Protein AF-W2WSL0-F1 (afdb_monomer_lite)

Structure (mmCIF, N/CA/C/O backbone):
data_AF-W2WSL0-F1
#
_entry.id   AF-W2WSL0-F1
#
loop_
_atom_site.group_PDB
_atom_site.id
_atom_site.type_symbol
_atom_site.label_atom_id
_atom_site.label_alt_id
_atom_site.label_comp_id
_atom_site.label_asym_id
_atom_site.label_entity_id
_atom_site.label_seq_id
_atom_site.pdbx_PDB_ins_code
_atom_site.Cartn_x
_atom_site.Cartn_y
_atom_site.Cartn_z
_atom_site.occupancy
_atom_site.B_iso_or_equiv
_atom_site.auth_seq_id
_atom_site.auth_comp_id
_atom_site.auth_asym_id
_atom_site.auth_atom_id
_atom_site.pdbx_PDB_model_num
ATOM 1 N N . MET A 1 1 ? 5.501 -15.491 21.377 1.00 63.94 1 MET A N 1
ATOM 2 C CA . MET A 1 1 ? 5.331 -14.094 21.840 1.00 63.94 1 MET A CA 1
ATOM 3 C C . MET A 1 1 ? 4.175 -13.408 21.110 1.00 63.94 1 MET A C 1
ATOM 5 O O . MET A 1 1 ? 3.270 -12.943 21.783 1.00 63.94 1 MET A O 1
ATOM 9 N N . GLN A 1 2 ? 4.135 -13.452 19.772 1.00 76.12 2 GLN A N 1
ATOM 10 C CA . GLN A 1 2 ? 3.059 -12.898 18.929 1.00 76.12 2 GLN A CA 1
ATOM 11 C C . GLN A 1 2 ? 1.632 -13.339 19.315 1.00 76.12 2 GLN A C 1
ATOM 13 O O . GLN A 1 2 ? 0.790 -12.485 19.566 1.00 76.12 2 GLN A O 1
ATOM 18 N N . ALA A 1 3 ? 1.368 -14.647 19.434 1.00 82.62 3 ALA A N 1
ATOM 19 C CA . ALA A 1 3 ? 0.028 -15.158 19.759 1.00 82.62 3 ALA A CA 1
ATOM 20 C C . ALA A 1 3 ? -0.512 -14.629 21.101 1.00 82.62 3 ALA A C 1
ATOM 22 O O . ALA A 1 3 ? -1.676 -14.261 21.206 1.00 82.62 3 ALA A O 1
ATOM 23 N N . LYS A 1 4 ? 0.364 -14.509 22.106 1.00 88.38 4 LYS A N 1
ATOM 24 C CA . LYS A 1 4 ? 0.011 -13.971 23.425 1.00 88.38 4 LYS A CA 1
ATOM 25 C C . LYS A 1 4 ? -0.349 -12.484 23.358 1.00 88.38 4 LYS A C 1
ATOM 27 O O . LYS A 1 4 ? -1.261 -12.045 24.043 1.00 88.38 4 LYS A O 1
ATOM 32 N N . LEU A 1 5 ? 0.357 -11.711 22.531 1.00 87.94 5 LEU A N 1
ATOM 33 C CA . LEU A 1 5 ? 0.070 -10.288 22.352 1.00 87.94 5 LEU A CA 1
ATOM 34 C C . LEU A 1 5 ? -1.247 -10.074 21.592 1.00 87.94 5 LEU A C 1
ATOM 36 O O . LEU A 1 5 ? -2.046 -9.234 21.989 1.00 87.94 5 LEU A O 1
ATOM 40 N N . GLN A 1 6 ? -1.514 -10.879 20.560 1.00 87.81 6 GLN A N 1
ATOM 41 C CA . GLN A 1 6 ? -2.801 -10.865 19.857 1.00 87.81 6 GLN A CA 1
ATOM 42 C C . GLN A 1 6 ? -3.965 -11.237 20.784 1.00 87.81 6 GLN A C 1
ATOM 44 O O . GLN A 1 6 ? -4.995 -10.569 20.765 1.00 87.81 6 GLN A O 1
ATOM 49 N N . GLU A 1 7 ? -3.795 -12.260 21.625 1.00 91.25 7 GLU A N 1
ATOM 50 C CA . GLU A 1 7 ? -4.791 -12.661 22.623 1.00 91.25 7 GLU A CA 1
ATOM 51 C C . GLU A 1 7 ? -5.059 -11.549 23.647 1.00 91.25 7 GLU A C 1
ATOM 53 O O . GLU A 1 7 ? -6.216 -11.269 23.973 1.00 91.25 7 GLU A O 1
ATOM 58 N N . MET A 1 8 ? -4.006 -10.876 24.124 1.00 92.19 8 MET A N 1
ATOM 59 C CA . MET A 1 8 ? -4.143 -9.730 25.023 1.00 92.19 8 MET A CA 1
ATOM 60 C C . MET A 1 8 ? -4.915 -8.588 24.363 1.00 92.19 8 MET A C 1
ATOM 62 O O . MET A 1 8 ? -5.873 -8.102 24.954 1.00 92.19 8 MET A O 1
ATOM 66 N N . LEU A 1 9 ? -4.555 -8.209 23.133 1.00 93.06 9 LEU A N 1
ATOM 67 C CA . LEU A 1 9 ? -5.254 -7.159 22.387 1.00 93.06 9 LEU A CA 1
ATOM 68 C C . LEU A 1 9 ? -6.729 -7.514 22.171 1.00 93.06 9 LEU A C 1
ATOM 70 O O . LEU A 1 9 ? -7.599 -6.686 22.412 1.00 93.06 9 LEU A O 1
ATOM 74 N N . GLU A 1 10 ? -7.039 -8.756 21.802 1.00 92.06 10 GLU A N 1
ATOM 75 C CA . GLU A 1 10 ? -8.424 -9.195 21.613 1.00 92.06 10 GLU A CA 1
ATOM 76 C C . GLU A 1 10 ? -9.221 -9.190 22.927 1.00 92.06 10 GLU A C 1
ATOM 78 O O . GLU A 1 10 ? -10.391 -8.811 22.964 1.00 92.06 10 GLU A O 1
ATOM 83 N N . THR A 1 11 ? -8.582 -9.568 24.033 1.00 92.62 11 THR A N 1
ATOM 84 C CA . THR A 1 11 ? -9.200 -9.514 25.363 1.00 92.62 11 THR A CA 1
ATOM 85 C C . THR A 1 11 ? -9.479 -8.072 25.777 1.00 92.62 11 THR A C 1
ATOM 87 O O . THR A 1 11 ? -10.577 -7.772 26.241 1.00 92.62 11 THR A O 1
ATOM 90 N N . THR A 1 12 ? -8.529 -7.160 25.557 1.00 91.88 12 THR A N 1
ATOM 91 C CA . THR A 1 12 ? -8.706 -5.728 25.822 1.00 91.88 12 THR A CA 1
ATOM 92 C C . THR A 1 12 ? -9.800 -5.130 24.940 1.00 91.88 12 THR A C 1
ATOM 94 O O . THR A 1 12 ? -10.638 -4.383 25.439 1.00 91.88 12 THR A O 1
ATOM 97 N N . ARG A 1 13 ? -9.865 -5.512 23.659 1.00 91.75 13 ARG A N 1
ATOM 98 C CA . ARG A 1 13 ? -10.916 -5.077 22.731 1.00 91.75 13 ARG A CA 1
ATOM 99 C C . ARG A 1 13 ? -12.312 -5.392 23.270 1.00 91.75 13 ARG A C 1
ATOM 101 O O . ARG A 1 13 ? -13.179 -4.523 23.290 1.00 91.75 13 ARG A O 1
ATOM 108 N N . LYS A 1 14 ? -12.514 -6.615 23.770 1.00 91.38 14 LYS A N 1
ATOM 109 C CA . LYS A 1 14 ? -13.802 -7.065 24.323 1.00 91.38 14 LYS A CA 1
ATOM 110 C C . LYS A 1 14 ? -14.275 -6.231 25.512 1.00 91.38 14 LYS A C 1
ATOM 112 O O . LYS A 1 14 ? -15.480 -6.115 25.707 1.00 91.38 14 LYS A O 1
ATOM 117 N N . LEU A 1 15 ? -13.363 -5.636 26.286 1.00 90.12 15 LEU A N 1
ATOM 118 C CA . LEU A 1 15 ? -13.730 -4.756 27.401 1.00 90.12 15 LEU A CA 1
ATOM 119 C C . LEU A 1 15 ? -14.414 -3.475 26.911 1.00 90.12 15 LEU A C 1
ATOM 121 O O . LEU A 1 15 ? -15.384 -3.032 27.521 1.00 90.12 15 LEU A O 1
ATOM 125 N N . PHE A 1 16 ? -13.955 -2.915 25.791 1.00 88.56 16 PHE A N 1
ATOM 126 C CA . PHE A 1 16 ? -14.552 -1.717 25.195 1.00 88.56 16 PHE A CA 1
ATOM 127 C C . PHE A 1 16 ? -15.898 -1.988 24.515 1.00 88.56 16 PHE A C 1
ATOM 129 O O . PHE A 1 16 ? -16.726 -1.086 24.411 1.00 88.56 16 PHE A O 1
ATOM 136 N N . GLN A 1 17 ? -16.151 -3.240 24.132 1.00 85.50 17 GLN A N 1
ATOM 137 C CA . GLN A 1 17 ? -17.402 -3.684 23.514 1.00 85.50 17 GLN A CA 1
ATOM 138 C C . GLN A 1 17 ? -18.493 -4.067 24.527 1.00 85.50 17 GLN A C 1
ATOM 140 O O . GLN A 1 17 ? -19.613 -4.397 24.127 1.00 85.50 17 GLN A O 1
ATOM 145 N N . LEU A 1 18 ? -18.202 -4.044 25.834 1.00 85.81 18 LEU A N 1
ATOM 146 C CA . LEU A 1 18 ? -19.204 -4.349 26.855 1.00 85.81 18 LEU A CA 1
ATOM 147 C C . LEU A 1 18 ? -20.379 -3.356 26.767 1.00 85.81 18 LEU A C 1
ATOM 149 O O . LEU A 1 18 ? -20.137 -2.157 26.620 1.00 85.81 18 LEU A O 1
ATOM 153 N N . PRO A 1 19 ? -21.645 -3.804 26.903 1.00 76.81 19 PRO A N 1
ATOM 154 C CA . PRO A 1 19 ? -22.827 -2.951 26.718 1.00 76.81 19 PRO A CA 1
ATOM 155 C C . PRO A 1 19 ? -22.845 -1.677 27.574 1.00 76.81 19 PRO A C 1
ATOM 157 O O . PRO A 1 19 ? -23.380 -0.653 27.143 1.00 76.81 19 PRO A O 1
ATOM 160 N N . ASP A 1 20 ? -22.248 -1.746 28.764 1.00 69.06 20 ASP A N 1
ATOM 161 C CA . ASP A 1 20 ? -22.166 -0.639 29.721 1.00 69.06 20 ASP A CA 1
ATOM 162 C C . ASP A 1 20 ? -21.058 0.373 29.370 1.00 69.06 20 ASP A C 1
ATOM 164 O O . ASP A 1 20 ? -21.085 1.511 29.832 1.00 69.06 20 ASP A O 1
ATOM 168 N N . VAL A 1 21 ? -20.098 -0.025 28.529 1.00 67.12 21 VAL A N 1
ATOM 169 C CA . VAL A 1 21 ? -18.895 0.738 28.160 1.00 67.12 21 VAL A CA 1
ATOM 170 C C . VAL A 1 21 ? -19.036 1.316 26.745 1.00 67.12 21 VAL A C 1
ATOM 172 O O . VAL A 1 21 ? -18.836 2.516 26.543 1.00 67.12 21 VAL A O 1
ATOM 175 N N . ALA A 1 22 ? -19.508 0.502 25.793 1.00 68.50 22 ALA A N 1
ATOM 176 C CA . ALA A 1 22 ? -19.602 0.780 24.354 1.00 68.50 22 ALA A CA 1
ATOM 177 C C . ALA A 1 22 ? -20.517 1.956 23.957 1.00 68.50 22 ALA A C 1
ATOM 179 O O . ALA A 1 22 ? -20.583 2.332 22.790 1.00 68.50 22 ALA A O 1
ATOM 180 N N . ARG A 1 23 ? -21.245 2.549 24.911 1.00 70.06 23 ARG A N 1
ATOM 181 C CA . ARG A 1 23 ? -22.118 3.712 24.672 1.00 70.06 23 ARG A CA 1
ATOM 182 C C . ARG A 1 23 ? -21.387 5.051 24.729 1.00 70.06 23 ARG A C 1
ATOM 184 O O . ARG A 1 23 ? -21.994 6.075 24.431 1.00 70.06 23 ARG A O 1
ATOM 191 N N . SER A 1 24 ? -20.123 5.061 25.147 1.00 85.62 24 SER A N 1
ATOM 192 C CA . SER A 1 24 ? -19.335 6.286 25.274 1.00 85.62 24 SER A CA 1
ATOM 193 C C . SER A 1 24 ? -18.344 6.450 24.124 1.00 85.62 24 SER A C 1
ATOM 195 O O . SER A 1 24 ? -17.710 5.487 23.696 1.00 85.62 24 SER A O 1
ATOM 197 N N . THR A 1 25 ? -18.145 7.693 23.683 1.00 87.31 25 THR A N 1
ATOM 198 C CA . THR A 1 25 ? -17.078 8.069 22.741 1.00 87.31 25 THR A CA 1
ATOM 199 C C . THR A 1 25 ? -15.713 7.559 23.206 1.00 87.31 25 THR A C 1
ATOM 201 O O . THR A 1 25 ? -14.962 7.003 22.414 1.00 87.31 25 THR A O 1
ATOM 204 N N . LEU A 1 26 ? -15.427 7.658 24.510 1.00 87.62 26 LEU A N 1
ATOM 205 C CA . LEU A 1 26 ? -14.175 7.190 25.114 1.00 87.62 26 LEU A CA 1
ATOM 206 C C . LEU A 1 26 ? -13.959 5.681 24.956 1.00 87.62 26 LEU A C 1
ATOM 208 O O . LEU A 1 26 ? -12.835 5.241 24.728 1.00 87.62 26 LEU A O 1
ATOM 212 N N . ALA A 1 27 ? -15.017 4.877 25.062 1.00 88.88 27 ALA A N 1
ATOM 213 C CA . ALA A 1 27 ? -14.911 3.441 24.841 1.00 88.88 27 ALA A CA 1
ATOM 214 C C . ALA A 1 27 ? -14.595 3.108 23.386 1.00 88.88 27 ALA A C 1
ATOM 216 O O . ALA A 1 27 ? -13.740 2.265 23.130 1.00 88.88 27 ALA A O 1
ATOM 217 N N . VAL A 1 28 ? -15.238 3.800 22.442 1.00 89.81 28 VAL A N 1
ATOM 218 C CA . VAL A 1 28 ? -14.949 3.626 21.015 1.00 89.81 28 VAL A CA 1
ATOM 219 C C . VAL A 1 28 ? -13.518 4.064 20.697 1.00 89.81 28 VAL A C 1
ATOM 221 O O . VAL A 1 28 ? -12.824 3.353 19.980 1.00 89.81 28 VAL A O 1
ATOM 224 N N . GLN A 1 29 ? -13.026 5.160 21.285 1.00 91.69 29 GLN A N 1
ATOM 225 C CA . GLN A 1 29 ? -11.618 5.569 21.162 1.00 91.69 29 GLN A CA 1
ATOM 226 C C . GLN A 1 29 ? -10.659 4.511 21.724 1.00 91.69 29 GLN A C 1
ATOM 228 O O . GLN A 1 29 ? -9.638 4.207 21.109 1.00 91.69 29 GLN A O 1
ATOM 233 N N . GLY A 1 30 ? -11.003 3.898 22.859 1.00 92.19 30 GLY A N 1
ATOM 234 C CA . GLY A 1 30 ? -10.251 2.775 23.416 1.00 92.19 30 GLY A CA 1
ATOM 235 C C . GLY A 1 30 ? -10.221 1.561 22.483 1.00 92.19 30 GLY A C 1
ATOM 236 O O . GLY A 1 30 ? -9.158 0.982 22.261 1.00 92.19 30 GLY A O 1
ATOM 237 N N . GLU A 1 31 ? -11.359 1.205 21.880 1.00 94.44 31 GLU A N 1
ATOM 238 C CA . GLU A 1 31 ? -11.432 0.134 20.881 1.00 94.44 31 GLU A CA 1
ATOM 239 C C . GLU A 1 31 ? -10.578 0.450 19.644 1.00 94.44 31 GLU A C 1
ATOM 241 O O . GLU A 1 31 ? -9.814 -0.405 19.192 1.00 94.44 31 GLU A O 1
ATOM 246 N N . VAL A 1 32 ? -10.656 1.681 19.133 1.00 95.44 32 VAL A N 1
ATOM 247 C CA . VAL A 1 32 ? -9.845 2.161 18.006 1.00 95.44 32 VAL A CA 1
ATOM 248 C C . VAL A 1 32 ? -8.354 2.042 18.313 1.00 95.44 32 VAL A C 1
ATOM 250 O O . VAL A 1 32 ? -7.611 1.538 17.472 1.00 95.44 32 VAL A O 1
ATOM 253 N N . GLN A 1 33 ? -7.908 2.426 19.514 1.00 95.19 33 GLN A N 1
ATOM 254 C CA . GLN A 1 33 ? -6.498 2.301 19.889 1.00 95.19 33 GLN A CA 1
ATOM 255 C C . GLN A 1 33 ? -6.046 0.837 19.898 1.00 95.19 33 GLN A C 1
ATOM 257 O O . GLN A 1 33 ? -4.972 0.517 19.395 1.00 95.19 33 GLN A O 1
ATOM 262 N N . VAL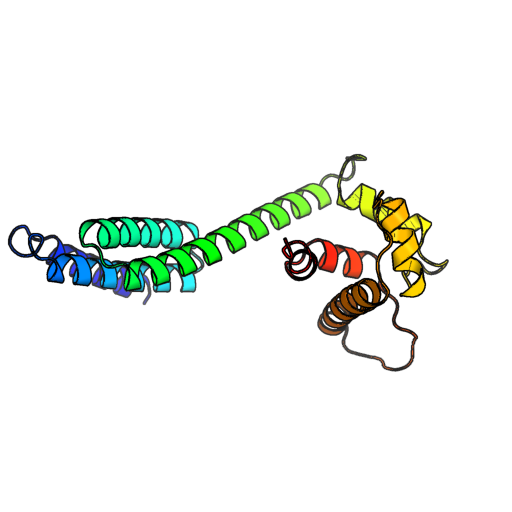 A 1 34 ? -6.871 -0.076 20.418 1.00 96.06 34 VAL A N 1
ATOM 263 C CA . VAL A 1 34 ? -6.557 -1.514 20.403 1.00 96.06 34 VAL A CA 1
ATOM 264 C C . VAL A 1 34 ? -6.452 -2.045 18.972 1.00 96.06 34 VAL A C 1
ATOM 266 O O . VAL A 1 34 ? -5.564 -2.847 18.677 1.00 96.06 34 VAL A O 1
ATOM 269 N N . LEU A 1 35 ? -7.333 -1.599 18.073 1.00 96.50 35 LE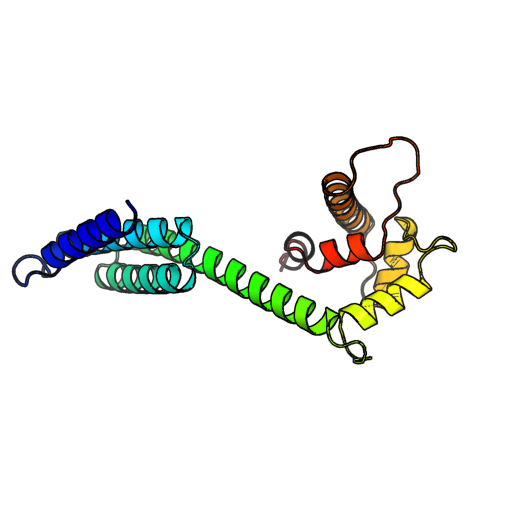U A N 1
ATOM 270 C CA . LEU A 1 35 ? -7.265 -1.958 16.658 1.00 96.50 35 LEU A CA 1
ATOM 271 C C . LEU A 1 35 ? -6.017 -1.388 15.982 1.00 96.50 35 LEU A C 1
ATOM 273 O O . LEU A 1 35 ? -5.377 -2.107 15.221 1.00 96.50 35 LEU A O 1
ATOM 277 N N . LEU A 1 36 ? -5.626 -0.153 16.293 1.00 95.56 36 LEU A N 1
ATOM 278 C CA . LEU A 1 36 ? -4.391 0.440 15.784 1.00 95.56 36 LEU A CA 1
ATOM 279 C C . LEU A 1 36 ? -3.178 -0.419 16.168 1.00 95.56 36 LEU A C 1
ATOM 281 O O . LEU A 1 36 ? -2.447 -0.858 15.285 1.00 95.56 36 LEU A O 1
ATOM 285 N N . GLU A 1 37 ? -3.023 -0.758 17.449 1.00 95.50 37 GLU A N 1
ATOM 286 C CA . GLU A 1 37 ? -1.924 -1.615 17.930 1.00 95.50 37 GLU A CA 1
ATOM 287 C C . GLU A 1 37 ? -1.952 -3.016 17.296 1.00 95.50 37 GLU A C 1
ATOM 289 O O . GLU A 1 37 ? -0.917 -3.593 16.950 1.00 95.50 37 GLU A O 1
ATOM 294 N N . LYS A 1 38 ? -3.151 -3.578 17.097 1.00 95.81 38 LYS A N 1
ATOM 295 C CA . LYS A 1 38 ? -3.322 -4.865 16.414 1.00 95.81 38 LYS A CA 1
ATOM 296 C C . LYS A 1 38 ? -2.895 -4.781 14.947 1.00 95.81 38 LYS A C 1
ATOM 298 O O . LYS A 1 38 ? -2.233 -5.700 14.465 1.00 95.81 38 LYS A O 1
ATOM 303 N N . GLY A 1 39 ? -3.238 -3.699 14.252 1.00 94.56 39 GLY A N 1
ATOM 304 C CA . GLY A 1 39 ? -2.821 -3.440 12.875 1.00 94.56 39 GLY A CA 1
ATOM 305 C C . GLY A 1 39 ? -1.305 -3.264 12.745 1.00 94.56 39 GLY A C 1
ATOM 306 O O . GLY A 1 39 ? -0.705 -3.835 11.832 1.00 94.56 39 GLY A O 1
ATOM 307 N N . GLU A 1 40 ? -0.667 -2.565 13.689 1.00 94.19 40 GLU A N 1
ATOM 308 C CA . GLU A 1 40 ? 0.794 -2.400 13.736 1.00 94.19 40 GLU A CA 1
ATOM 309 C C . GLU A 1 40 ? 1.498 -3.743 13.932 1.00 94.19 40 GLU A C 1
ATOM 311 O O . GLU A 1 40 ? 2.428 -4.083 13.199 1.00 94.19 40 GLU A O 1
ATOM 316 N N . LEU A 1 41 ? 1.003 -4.563 14.864 1.00 93.19 41 LEU A N 1
ATOM 317 C CA . LEU A 1 41 ? 1.537 -5.901 15.095 1.00 93.19 41 LEU A CA 1
ATOM 318 C C . LEU A 1 41 ? 1.412 -6.789 13.851 1.00 93.19 41 LEU A C 1
ATOM 320 O O . LEU A 1 41 ? 2.361 -7.483 13.493 1.00 93.19 41 LEU A O 1
ATOM 324 N N . LEU A 1 42 ? 0.256 -6.776 13.183 1.00 93.12 42 LEU A N 1
ATOM 325 C CA . LEU A 1 42 ? 0.039 -7.544 11.954 1.00 93.12 42 LEU A CA 1
ATOM 326 C C . LEU A 1 42 ? 0.956 -7.061 10.824 1.00 93.12 42 LEU A C 1
ATOM 328 O O . LEU A 1 42 ? 1.557 -7.881 10.131 1.00 93.12 42 LEU A O 1
ATOM 332 N N . THR A 1 43 ? 1.143 -5.745 10.703 1.00 90.31 43 THR A N 1
ATOM 333 C CA . THR A 1 43 ? 2.076 -5.137 9.746 1.00 90.31 43 THR A CA 1
ATOM 334 C C . THR A 1 43 ? 3.512 -5.586 10.013 1.00 90.31 43 THR A C 1
ATOM 336 O O . THR A 1 43 ? 4.194 -6.037 9.093 1.00 90.31 43 THR A O 1
ATOM 339 N N . PHE A 1 44 ? 3.955 -5.551 11.273 1.00 89.56 44 PHE A N 1
ATOM 340 C CA . PHE A 1 44 ? 5.271 -6.040 11.690 1.00 89.56 44 PHE A CA 1
ATOM 341 C C . PHE A 1 44 ? 5.460 -7.533 11.380 1.00 89.56 44 PHE A C 1
ATOM 343 O O . PHE A 1 44 ? 6.522 -7.958 10.927 1.00 89.56 44 PHE A O 1
ATOM 350 N N . CYS A 1 45 ? 4.410 -8.334 11.566 1.00 88.31 45 CYS A N 1
ATOM 351 C CA . CYS A 1 45 ? 4.396 -9.758 11.238 1.00 88.31 45 CYS A CA 1
ATOM 352 C C . CYS A 1 45 ? 4.243 -10.056 9.736 1.00 88.31 45 CYS A C 1
ATOM 354 O O . CYS A 1 45 ? 4.160 -11.229 9.374 1.00 88.31 45 CYS A O 1
ATOM 356 N N . LYS A 1 46 ? 4.232 -9.030 8.870 1.00 87.69 46 LYS A N 1
ATOM 357 C CA . LYS A 1 46 ? 4.032 -9.126 7.412 1.00 87.69 46 LYS A CA 1
ATOM 358 C C . LYS A 1 46 ? 2.679 -9.711 6.995 1.00 87.69 46 LYS A C 1
ATOM 360 O O . LYS A 1 46 ? 2.499 -10.124 5.853 1.00 87.69 46 LYS A O 1
ATOM 365 N N . ASP A 1 47 ? 1.707 -9.710 7.899 1.00 89.50 47 ASP A N 1
ATOM 366 C CA . ASP A 1 47 ? 0.331 -10.106 7.621 1.00 89.50 47 ASP A CA 1
ATOM 367 C C . ASP A 1 47 ? -0.474 -8.882 7.161 1.00 89.50 47 ASP A C 1
ATOM 369 O O . ASP A 1 47 ? -1.340 -8.348 7.862 1.00 89.50 47 ASP A O 1
ATOM 373 N N . HIS A 1 48 ? -0.113 -8.374 5.980 1.00 90.44 48 HIS A N 1
ATOM 374 C CA . HIS A 1 48 ? -0.650 -7.120 5.454 1.00 90.44 48 HIS A CA 1
ATOM 375 C C . HIS A 1 48 ? -2.158 -7.194 5.196 1.00 90.44 48 HIS A C 1
ATOM 377 O O . HIS A 1 48 ? -2.859 -6.222 5.458 1.00 90.44 48 HIS A O 1
ATOM 383 N N . ALA A 1 49 ? -2.676 -8.346 4.760 1.00 90.38 49 ALA A N 1
ATOM 384 C CA . ALA A 1 49 ? -4.103 -8.520 4.495 1.00 90.38 49 ALA A CA 1
ATOM 385 C C . ALA A 1 49 ? -4.946 -8.324 5.766 1.00 90.38 49 ALA A C 1
ATOM 387 O O . ALA A 1 49 ? -5.912 -7.556 5.762 1.00 90.38 49 ALA A O 1
ATOM 388 N N . ASN A 1 50 ? -4.550 -8.957 6.875 1.00 93.19 50 ASN A N 1
ATOM 389 C CA . ASN A 1 50 ? -5.255 -8.785 8.142 1.00 93.19 50 ASN A CA 1
ATOM 390 C C . ASN A 1 50 ? -5.019 -7.392 8.743 1.00 93.19 50 ASN A C 1
ATOM 392 O O . ASN A 1 50 ? -5.942 -6.827 9.329 1.00 93.19 50 ASN A O 1
ATOM 396 N N . ALA A 1 51 ? -3.831 -6.799 8.570 1.00 93.81 51 ALA A N 1
ATOM 397 C CA . ALA A 1 51 ? -3.569 -5.423 9.001 1.00 93.81 51 ALA A CA 1
ATOM 398 C C . ALA A 1 51 ? -4.502 -4.415 8.305 1.00 93.81 51 ALA A C 1
ATOM 400 O O . ALA A 1 51 ? -5.100 -3.566 8.963 1.00 93.81 51 ALA A O 1
ATOM 401 N N . MET A 1 52 ? -4.689 -4.549 6.987 1.00 94.88 52 MET A N 1
ATOM 402 C CA . MET A 1 52 ? -5.598 -3.702 6.206 1.00 94.88 52 MET A CA 1
ATOM 403 C C . MET A 1 52 ? -7.045 -3.822 6.691 1.00 94.88 52 MET A C 1
ATOM 405 O O . MET A 1 52 ? -7.719 -2.807 6.857 1.00 94.88 52 MET A O 1
ATOM 409 N N . ALA A 1 53 ? -7.512 -5.045 6.961 1.00 96.56 53 ALA A N 1
ATOM 410 C CA . ALA A 1 53 ? -8.857 -5.276 7.485 1.00 96.56 53 ALA A CA 1
ATOM 411 C C . ALA A 1 53 ? -9.063 -4.607 8.857 1.00 96.56 53 ALA A C 1
ATOM 413 O O . ALA A 1 53 ? -10.088 -3.967 9.089 1.00 96.56 53 ALA A O 1
ATOM 414 N N . VAL A 1 54 ? -8.066 -4.705 9.742 1.00 96.44 54 VAL A N 1
ATOM 415 C CA . VAL A 1 54 ? -8.101 -4.095 11.078 1.00 96.44 54 VAL A CA 1
ATOM 416 C C . VAL A 1 54 ? -8.106 -2.564 11.008 1.00 96.44 54 VAL A C 1
ATOM 418 O O . VAL A 1 54 ? -8.900 -1.930 11.702 1.00 96.44 54 VAL A O 1
ATOM 421 N N . TYR A 1 55 ? -7.287 -1.952 10.147 1.00 97.19 55 TYR A N 1
ATOM 422 C CA . TYR A 1 55 ? -7.307 -0.496 9.967 1.00 97.19 55 TYR A CA 1
ATOM 423 C C . TYR A 1 55 ? -8.617 0.000 9.349 1.00 97.19 55 TYR A C 1
ATOM 425 O O . TYR A 1 55 ? -9.149 1.010 9.803 1.00 97.19 55 TYR A O 1
ATOM 433 N N . ALA A 1 56 ? -9.181 -0.716 8.372 1.00 96.38 56 ALA A N 1
ATOM 434 C CA . ALA A 1 56 ? -10.484 -0.374 7.800 1.00 96.38 56 ALA A CA 1
ATOM 435 C C . ALA A 1 56 ? -11.606 -0.417 8.854 1.00 96.38 56 ALA A C 1
ATOM 437 O O . ALA A 1 56 ? -12.483 0.448 8.877 1.00 96.38 56 ALA A O 1
ATOM 438 N N . GLU A 1 57 ? -11.560 -1.394 9.764 1.00 96.62 57 GLU A N 1
ATOM 439 C CA . GLU A 1 57 ? -12.490 -1.465 10.888 1.00 96.62 57 GLU A CA 1
ATOM 440 C C . GLU A 1 57 ? -12.322 -0.280 11.853 1.00 96.62 57 GLU A C 1
ATOM 442 O O . GLU A 1 57 ? -13.317 0.339 12.236 1.00 96.62 57 GLU A O 1
ATOM 447 N N . ALA A 1 58 ? -11.081 0.074 12.199 1.00 96.19 58 ALA A N 1
ATOM 448 C CA . ALA A 1 58 ? -10.782 1.207 13.072 1.00 96.19 58 ALA A CA 1
ATOM 449 C C . ALA A 1 58 ? -11.254 2.544 12.473 1.00 96.19 58 ALA A C 1
ATOM 451 O O . ALA A 1 58 ? -11.885 3.335 13.170 1.00 96.19 58 ALA A O 1
ATOM 452 N N . ILE A 1 59 ? -11.049 2.758 11.169 1.00 96.19 59 ILE A N 1
ATOM 453 C CA . ILE A 1 59 ? -11.532 3.942 10.434 1.00 96.19 59 ILE A CA 1
ATOM 454 C C . ILE A 1 59 ? -13.053 4.069 10.545 1.00 96.19 59 ILE A C 1
ATOM 456 O O . ILE A 1 59 ? -13.570 5.139 10.865 1.00 96.19 59 ILE A O 1
ATOM 460 N N . ARG A 1 60 ? -13.790 2.966 10.353 1.00 95.94 60 ARG A N 1
ATOM 461 C CA . ARG A 1 60 ? -15.255 2.964 10.491 1.00 95.94 60 ARG A CA 1
ATOM 462 C C . ARG A 1 60 ? -15.693 3.374 11.899 1.00 95.94 60 ARG A C 1
ATOM 464 O O . ARG A 1 60 ? -16.725 4.025 12.053 1.00 95.94 60 ARG A O 1
ATOM 471 N N . LEU A 1 61 ? -14.944 2.977 12.928 1.00 93.50 61 LEU A N 1
ATOM 472 C CA . LEU A 1 61 ? -15.219 3.384 14.305 1.00 93.50 61 LEU A CA 1
ATOM 473 C C . LEU A 1 61 ? -14.911 4.868 14.531 1.00 93.50 61 LEU A C 1
ATOM 475 O O . LEU A 1 61 ? -15.764 5.541 15.102 1.00 93.50 61 LEU A O 1
ATOM 479 N N . CYS A 1 62 ? -13.783 5.388 14.030 1.00 94.06 62 CYS A N 1
ATOM 480 C CA . CYS A 1 62 ? -13.457 6.821 14.072 1.00 94.06 62 CYS A CA 1
ATOM 481 C C . CYS A 1 62 ? -14.558 7.676 13.438 1.00 94.06 62 CYS A C 1
ATOM 483 O O . CYS A 1 62 ? -14.996 8.652 14.046 1.00 94.06 62 CYS A O 1
ATOM 485 N N . TYR A 1 63 ? -15.075 7.257 12.280 1.00 91.75 63 TYR A N 1
ATOM 486 C CA . TYR A 1 63 ? -16.157 7.958 11.591 1.00 91.75 63 TYR A CA 1
ATOM 487 C C . TYR A 1 63 ? -17.428 8.055 12.451 1.00 91.75 63 TYR A C 1
ATOM 489 O O . TYR A 1 63 ? -18.066 9.104 12.522 1.00 91.75 63 TYR A O 1
ATOM 497 N N . ASN A 1 64 ? -17.777 6.983 13.178 1.00 90.12 64 ASN A N 1
ATOM 498 C CA . ASN A 1 64 ? -18.956 6.970 14.055 1.00 90.12 64 ASN A CA 1
ATOM 499 C C . ASN A 1 64 ? -18.851 7.960 15.225 1.00 90.12 64 ASN A C 1
ATOM 501 O O . ASN A 1 64 ? -19.879 8.376 15.756 1.00 90.12 64 ASN A O 1
ATOM 505 N N . ILE A 1 65 ? -17.631 8.308 15.641 1.00 92.12 65 ILE A N 1
ATOM 506 C CA . ILE A 1 65 ? -17.376 9.232 16.753 1.00 92.12 65 ILE A CA 1
ATOM 507 C C . ILE A 1 65 ? -16.808 10.584 16.322 1.00 92.12 65 ILE A C 1
ATOM 509 O O . ILE A 1 65 ? -16.503 11.398 17.191 1.00 92.12 65 ILE A O 1
ATOM 513 N N . GLN A 1 66 ? -16.695 10.832 15.014 1.00 92.38 66 GLN A N 1
ATOM 514 C CA . GLN A 1 66 ? -16.142 12.067 14.447 1.00 92.38 66 GLN A CA 1
ATOM 515 C C . GLN A 1 66 ? -14.699 12.350 14.918 1.00 92.38 66 GLN A C 1
ATOM 517 O O . GLN A 1 66 ? -14.317 13.495 15.146 1.00 92.38 66 GLN A O 1
ATOM 522 N N . ASP A 1 67 ? -13.887 11.299 15.077 1.00 92.88 67 ASP A N 1
ATOM 523 C CA . ASP A 1 67 ? -12.463 11.414 15.426 1.00 92.88 67 ASP A CA 1
ATOM 524 C C . ASP A 1 67 ? -11.603 11.529 14.156 1.00 92.88 67 ASP A C 1
ATOM 526 O O . ASP A 1 67 ? -10.936 10.582 13.730 1.00 92.88 67 ASP A O 1
ATOM 530 N N . GLU A 1 68 ? -11.657 12.706 13.530 1.00 93.62 68 GLU A N 1
ATOM 531 C CA . GLU A 1 68 ? -11.007 12.988 12.241 1.00 93.62 68 GLU A CA 1
ATOM 532 C C . GLU A 1 68 ? -9.476 12.850 12.300 1.00 93.62 68 GLU A C 1
ATOM 534 O O . GLU A 1 68 ? -8.834 12.427 11.336 1.00 93.62 68 GLU A O 1
ATOM 539 N N . ALA A 1 69 ? -8.870 13.186 13.444 1.00 94.12 69 ALA A N 1
ATOM 540 C CA . ALA A 1 69 ? -7.422 13.115 13.619 1.00 94.12 69 ALA A CA 1
ATOM 541 C C . ALA A 1 69 ? -6.928 11.664 13.571 1.00 94.12 69 ALA A C 1
ATOM 543 O O . ALA A 1 69 ? -5.962 11.351 12.869 1.00 94.12 69 ALA A O 1
ATOM 544 N N . THR A 1 70 ? -7.610 10.765 14.285 1.00 92.25 70 THR A N 1
ATOM 545 C CA . THR A 1 70 ? -7.256 9.342 14.298 1.00 92.25 70 THR A CA 1
ATOM 546 C C . THR A 1 70 ? -7.618 8.675 12.970 1.00 92.25 70 THR A C 1
ATOM 548 O O . THR A 1 70 ? -6.842 7.867 12.452 1.00 92.25 70 THR A O 1
ATOM 551 N N . GLU A 1 71 ? -8.743 9.069 12.362 1.00 93.62 71 GLU A N 1
ATOM 552 C CA . GLU A 1 71 ? -9.151 8.624 11.026 1.00 93.62 71 GLU A CA 1
ATOM 553 C C . GLU A 1 71 ? -8.074 8.909 9.969 1.00 93.62 71 GLU A C 1
ATOM 555 O O . GLU A 1 71 ? -7.704 8.013 9.203 1.00 93.62 71 GLU A O 1
ATOM 560 N N . ALA A 1 72 ? -7.525 10.127 9.948 1.00 91.44 72 ALA A N 1
ATOM 561 C CA . ALA A 1 72 ? -6.494 10.518 8.990 1.00 91.44 72 ALA A CA 1
ATOM 562 C C . ALA A 1 72 ? -5.215 9.672 9.135 1.00 91.44 72 ALA A C 1
ATOM 564 O O . ALA A 1 72 ? -4.631 9.236 8.136 1.00 91.44 72 ALA A O 1
ATOM 565 N N . ILE A 1 73 ? -4.800 9.384 10.375 1.00 91.69 73 ILE A N 1
ATOM 566 C CA . ILE A 1 73 ? -3.629 8.540 10.662 1.00 91.69 73 ILE A CA 1
ATOM 567 C C . ILE A 1 73 ? -3.846 7.118 10.133 1.00 91.69 73 ILE A C 1
ATOM 569 O O . ILE A 1 73 ? -2.986 6.576 9.433 1.00 91.69 73 ILE A O 1
ATOM 573 N N . LEU A 1 74 ? -4.994 6.514 10.442 1.00 92.69 74 LEU A N 1
ATOM 574 C CA . LEU A 1 74 ? -5.321 5.152 10.017 1.00 92.69 74 LEU A CA 1
ATOM 575 C C . LEU A 1 74 ? -5.475 5.046 8.496 1.00 92.69 74 LEU A C 1
ATOM 577 O O . LEU A 1 74 ? -4.995 4.086 7.894 1.00 92.69 74 LEU A O 1
ATOM 581 N N . THR A 1 75 ? -6.081 6.052 7.864 1.00 92.44 75 THR A N 1
ATOM 582 C CA . THR A 1 75 ? -6.245 6.118 6.404 1.00 92.44 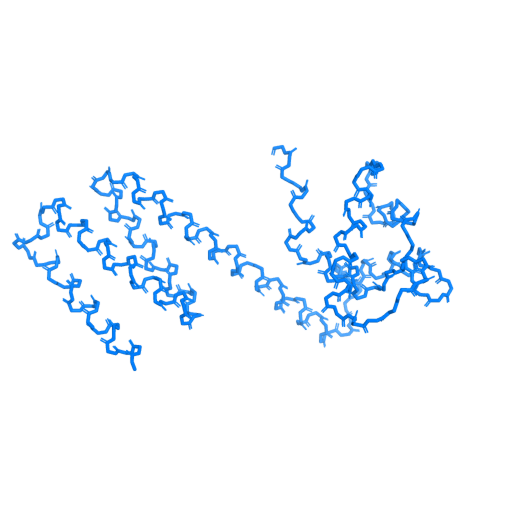75 THR A CA 1
ATOM 583 C C . THR A 1 75 ? -4.894 6.171 5.697 1.00 92.44 75 THR A C 1
ATOM 585 O O . THR A 1 75 ? -4.675 5.445 4.727 1.00 92.44 75 THR A O 1
ATOM 588 N N . SER A 1 76 ? -3.951 6.963 6.217 1.00 90.38 76 SER A N 1
ATOM 589 C CA . SER A 1 76 ? -2.581 7.018 5.694 1.00 90.38 76 SER A CA 1
ATOM 590 C C . SER A 1 76 ? -1.890 5.648 5.757 1.00 90.38 76 SER A C 1
ATOM 592 O O . SER A 1 76 ? -1.322 5.190 4.762 1.00 90.38 76 SER A O 1
ATOM 594 N N . LYS A 1 77 ? -2.012 4.936 6.886 1.00 91.25 77 LYS A N 1
ATOM 595 C CA . LYS A 1 77 ? -1.457 3.579 7.056 1.00 91.25 77 LYS A CA 1
ATOM 596 C C . LYS A 1 77 ? -2.095 2.562 6.110 1.00 91.25 77 LYS A C 1
ATOM 598 O O . LYS A 1 77 ? -1.388 1.768 5.490 1.00 91.25 77 LYS A O 1
ATOM 603 N N . LEU A 1 78 ? -3.420 2.597 5.967 1.00 92.50 78 LEU A N 1
ATOM 604 C CA . LEU A 1 78 ? -4.147 1.717 5.053 1.00 92.50 78 LEU A CA 1
ATOM 605 C C . LEU A 1 78 ? -3.702 1.936 3.601 1.00 92.50 78 LEU A C 1
ATOM 607 O O . LEU A 1 78 ? -3.434 0.966 2.893 1.00 92.50 78 LEU A O 1
ATOM 611 N N . LEU A 1 79 ? -3.559 3.195 3.180 1.00 90.38 79 LEU A N 1
ATOM 612 C CA . LEU A 1 79 ? -3.113 3.547 1.833 1.00 90.38 79 LEU A CA 1
ATOM 613 C C . LEU A 1 79 ? -1.680 3.069 1.557 1.00 90.38 79 LEU A C 1
ATOM 615 O O . LEU A 1 79 ? -1.398 2.563 0.472 1.00 90.38 79 LEU A O 1
ATOM 619 N N . GLN A 1 80 ? -0.776 3.187 2.534 1.00 85.44 80 GLN A N 1
ATOM 620 C CA . GLN A 1 80 ? 0.587 2.655 2.419 1.00 85.44 80 GLN A CA 1
ATOM 621 C C . GLN A 1 80 ? 0.590 1.134 2.215 1.00 85.44 80 GLN A C 1
ATOM 623 O O . GLN A 1 80 ? 1.282 0.635 1.327 1.00 85.44 80 GLN A O 1
ATOM 628 N N . LEU A 1 81 ? -0.224 0.397 2.978 1.00 88.12 81 LEU A N 1
ATOM 629 C CA . LEU A 1 81 ? -0.353 -1.054 2.816 1.00 88.12 81 LEU A CA 1
ATOM 630 C C . LEU A 1 81 ? -0.982 -1.448 1.475 1.00 88.12 81 LEU A C 1
ATOM 632 O O . LEU A 1 81 ? -0.542 -2.420 0.866 1.00 88.12 81 LEU A O 1
ATOM 636 N N . GLN A 1 82 ? -1.976 -0.695 0.995 1.00 85.31 82 GLN A N 1
ATOM 637 C CA . GLN A 1 82 ? -2.590 -0.921 -0.319 1.00 85.31 82 GLN A CA 1
ATOM 638 C C . GLN A 1 82 ? -1.569 -0.769 -1.441 1.00 85.31 82 GLN A C 1
ATOM 640 O O . GLN A 1 82 ? -1.433 -1.666 -2.267 1.00 85.31 82 GLN A O 1
ATOM 645 N N . ARG A 1 83 ? -0.782 0.311 -1.414 1.00 82.62 83 ARG A N 1
ATOM 646 C CA . ARG A 1 83 ? 0.285 0.538 -2.395 1.00 82.62 83 ARG A CA 1
ATOM 647 C C . ARG A 1 83 ? 1.312 -0.590 -2.391 1.00 82.62 83 ARG A C 1
ATOM 649 O O . ARG A 1 83 ? 1.677 -1.078 -3.454 1.00 82.62 83 ARG A O 1
ATOM 656 N N . HIS A 1 84 ? 1.721 -1.054 -1.210 1.00 78.94 84 HIS A N 1
ATOM 657 C CA . HIS A 1 84 ? 2.634 -2.189 -1.088 1.00 78.94 84 HIS A CA 1
ATOM 658 C C . HIS A 1 84 ? 2.031 -3.493 -1.646 1.00 78.94 84 HIS A C 1
ATOM 660 O O . HIS A 1 84 ? 2.715 -4.242 -2.340 1.00 78.94 84 HIS A O 1
ATOM 666 N N . ALA A 1 85 ? 0.748 -3.764 -1.389 1.00 79.12 85 ALA A N 1
ATOM 667 C CA . ALA A 1 85 ? 0.059 -4.935 -1.934 1.00 79.12 85 ALA A CA 1
ATOM 668 C C . ALA A 1 85 ? -0.072 -4.877 -3.467 1.00 79.12 85 ALA A C 1
ATOM 670 O O . ALA A 1 85 ? 0.120 -5.889 -4.142 1.00 79.12 85 ALA A O 1
ATOM 671 N N . ASP A 1 86 ? -0.359 -3.700 -4.023 1.00 73.56 86 ASP A N 1
ATOM 672 C CA . ASP A 1 86 ? -0.429 -3.496 -5.470 1.00 73.56 86 ASP A CA 1
ATOM 673 C C . ASP A 1 86 ? 0.950 -3.642 -6.127 1.00 73.56 86 ASP A C 1
ATOM 675 O O . ASP A 1 86 ? 1.064 -4.268 -7.182 1.00 73.56 86 ASP A O 1
ATOM 679 N N . ALA A 1 87 ? 2.009 -3.136 -5.488 1.00 68.12 87 ALA A N 1
ATOM 680 C CA . ALA A 1 87 ? 3.385 -3.341 -5.932 1.00 68.12 87 ALA A CA 1
ATOM 681 C C . ALA A 1 87 ? 3.762 -4.832 -5.932 1.00 68.12 87 ALA A C 1
ATOM 683 O O . ALA A 1 87 ? 4.285 -5.331 -6.926 1.00 68.12 87 ALA A O 1
ATOM 684 N N . LEU A 1 88 ? 3.422 -5.573 -4.871 1.00 72.44 88 LEU A N 1
ATOM 685 C CA . LEU A 1 88 ? 3.655 -7.019 -4.802 1.00 72.44 88 LEU A CA 1
ATOM 686 C C . LEU A 1 88 ? 2.920 -7.785 -5.902 1.00 72.44 88 LEU A C 1
ATOM 688 O O . LEU A 1 88 ? 3.536 -8.611 -6.565 1.00 72.44 88 LEU A O 1
ATOM 692 N N . LYS A 1 89 ? 1.640 -7.484 -6.154 1.00 70.56 89 LYS A N 1
ATOM 693 C CA . LYS A 1 89 ? 0.887 -8.114 -7.252 1.00 70.56 89 LYS A CA 1
ATOM 694 C C . LYS A 1 89 ? 1.523 -7.857 -8.613 1.00 70.56 89 LYS A C 1
ATOM 696 O O . LYS A 1 89 ? 1.526 -8.745 -9.462 1.00 70.56 89 LYS A O 1
ATOM 701 N N . ARG A 1 90 ? 2.064 -6.655 -8.833 1.00 62.44 90 ARG A N 1
ATOM 702 C CA . ARG A 1 90 ? 2.805 -6.348 -10.062 1.00 62.44 90 ARG A CA 1
ATOM 703 C C . ARG A 1 90 ? 4.090 -7.161 -10.135 1.00 62.44 90 ARG A C 1
ATOM 705 O O . ARG A 1 90 ? 4.314 -7.804 -11.149 1.00 62.44 90 ARG A O 1
ATOM 712 N N . VAL A 1 91 ? 4.879 -7.225 -9.063 1.00 66.38 91 VAL A N 1
ATOM 713 C CA . VAL A 1 91 ? 6.083 -8.072 -9.014 1.00 66.38 91 VAL A CA 1
ATOM 714 C C . VAL A 1 91 ? 5.744 -9.544 -9.275 1.00 66.38 91 VAL A C 1
ATOM 716 O O . VAL A 1 91 ? 6.412 -10.178 -10.082 1.00 66.38 91 VAL A O 1
ATOM 719 N N . GLU A 1 92 ? 4.686 -10.086 -8.671 1.00 63.38 92 GLU A N 1
ATOM 720 C CA . GLU A 1 92 ? 4.219 -11.456 -8.926 1.00 63.38 92 GLU A CA 1
ATOM 721 C C . GLU A 1 92 ? 3.784 -11.660 -10.384 1.00 63.38 92 GLU A C 1
ATOM 723 O O . GLU A 1 92 ? 4.143 -12.664 -10.997 1.00 63.38 92 GLU A O 1
ATOM 728 N N . SER A 1 93 ? 3.062 -10.698 -10.969 1.00 59.34 93 SER A N 1
ATOM 729 C CA . SER A 1 93 ? 2.705 -10.717 -12.393 1.00 59.34 93 SER A CA 1
ATOM 730 C C . SER A 1 93 ? 3.948 -10.765 -13.284 1.00 59.34 93 SER A C 1
ATOM 732 O O . SER A 1 93 ? 3.984 -11.533 -14.241 1.00 59.34 93 SER A O 1
ATOM 734 N N . LEU A 1 94 ? 4.984 -10.002 -12.940 1.00 56.94 94 LEU A N 1
ATOM 735 C CA . LEU A 1 94 ? 6.242 -9.949 -13.683 1.00 56.94 94 LEU A CA 1
ATOM 736 C C . LEU A 1 94 ? 7.094 -11.216 -13.496 1.00 56.94 94 LEU A C 1
ATOM 738 O O . LEU A 1 94 ? 7.752 -11.665 -14.429 1.00 56.94 94 LEU A O 1
ATOM 742 N N . VAL A 1 95 ? 7.078 -11.835 -12.313 1.00 56.69 95 VAL A N 1
ATOM 743 C CA . VAL A 1 95 ? 7.751 -13.125 -12.061 1.00 56.69 95 VAL A CA 1
ATOM 744 C C . VAL A 1 95 ? 7.074 -14.264 -12.831 1.00 56.69 95 VAL A C 1
ATOM 746 O O . VAL A 1 95 ? 7.749 -15.143 -13.374 1.00 56.69 95 VAL A O 1
ATOM 749 N N . ASN A 1 96 ? 5.744 -14.243 -12.921 1.00 54.75 96 ASN A N 1
ATOM 750 C CA . ASN A 1 96 ? 5.003 -15.202 -13.738 1.00 54.75 96 ASN A CA 1
ATOM 751 C C . ASN A 1 96 ? 5.280 -15.000 -15.234 1.00 54.75 96 ASN A C 1
ATOM 753 O O . ASN A 1 96 ? 5.436 -15.976 -15.963 1.00 54.75 96 ASN A O 1
ATOM 757 N N . GLU A 1 97 ? 5.437 -13.753 -15.670 1.00 50.56 97 GLU A N 1
ATOM 758 C CA . GLU A 1 97 ? 5.845 -13.402 -17.031 1.00 50.56 97 GLU A CA 1
ATOM 759 C C . GLU A 1 97 ? 7.282 -13.864 -17.355 1.00 50.56 97 GLU A C 1
ATOM 761 O O . GLU A 1 97 ? 7.527 -14.386 -18.439 1.00 50.56 97 GLU A O 1
ATOM 766 N N . PHE A 1 98 ? 8.212 -13.806 -16.391 1.00 44.66 98 PHE A N 1
ATOM 767 C CA . PHE A 1 98 ? 9.562 -14.393 -16.494 1.00 44.66 98 PHE A CA 1
ATOM 768 C C . PHE A 1 98 ? 9.566 -15.912 -16.746 1.00 44.66 98 PHE A C 1
ATOM 770 O O . PHE A 1 98 ? 10.556 -16.446 -17.243 1.00 44.66 98 PHE A O 1
ATOM 777 N N . SER A 1 99 ? 8.493 -16.614 -16.368 1.00 46.38 99 SER A N 1
ATOM 778 C CA . SER A 1 99 ? 8.379 -18.074 -16.487 1.00 46.38 99 SER A CA 1
ATOM 779 C C . SER A 1 99 ? 7.690 -18.518 -17.785 1.00 46.38 99 SER A C 1
ATOM 781 O O . SER A 1 99 ? 7.735 -19.702 -18.125 1.00 46.38 99 SER A O 1
ATOM 783 N N . SER A 1 100 ? 7.057 -17.594 -18.518 1.00 43.41 100 SER A N 1
ATOM 784 C CA . SER A 1 100 ? 6.420 -17.860 -19.809 1.00 43.41 100 SER A CA 1
ATOM 785 C C . SER A 1 100 ? 7.248 -17.258 -20.941 1.00 43.41 100 SER A C 1
ATOM 787 O O . SER A 1 100 ? 7.075 -16.106 -21.327 1.00 43.41 100 SER A O 1
ATOM 789 N N . ASP A 1 101 ? 8.130 -18.072 -21.509 1.00 45.34 101 ASP A N 1
ATOM 790 C CA . ASP A 1 101 ? 9.070 -17.720 -22.584 1.00 45.34 101 ASP A CA 1
ATOM 791 C C . ASP A 1 101 ? 8.389 -17.439 -23.953 1.00 45.34 101 ASP A C 1
ATOM 793 O O . ASP A 1 101 ? 9.004 -17.589 -25.006 1.00 45.34 101 ASP A O 1
ATOM 797 N N . SER A 1 102 ? 7.092 -17.098 -23.984 1.00 46.44 102 SER A N 1
ATOM 798 C CA . SER A 1 102 ? 6.296 -17.109 -25.220 1.00 46.44 102 SER A CA 1
ATOM 799 C C . SER A 1 102 ? 5.398 -15.905 -25.493 1.00 46.44 102 SER A C 1
ATOM 801 O O . SER A 1 102 ? 4.750 -15.916 -26.537 1.00 46.44 102 SER A O 1
ATOM 803 N N . ASP A 1 103 ? 5.341 -14.873 -24.646 1.00 46.12 103 ASP A N 1
ATOM 804 C CA . ASP A 1 103 ? 4.456 -13.731 -24.919 1.00 46.12 103 ASP A CA 1
ATOM 805 C C . ASP A 1 103 ? 5.202 -12.528 -25.508 1.00 46.12 103 ASP A C 1
ATOM 807 O O . ASP A 1 103 ? 5.733 -11.640 -24.835 1.00 46.12 103 ASP A O 1
ATOM 811 N N . THR A 1 104 ? 5.150 -12.460 -26.836 1.00 47.97 104 THR A N 1
ATOM 812 C CA . THR A 1 104 ? 5.531 -11.321 -27.683 1.00 47.97 104 THR A CA 1
ATOM 813 C C . THR A 1 104 ? 4.693 -10.046 -27.439 1.00 47.97 104 THR A C 1
ATOM 815 O O . THR A 1 104 ? 4.778 -9.109 -28.229 1.00 47.97 104 THR A O 1
ATOM 818 N N . GLY A 1 105 ? 3.876 -9.991 -26.376 1.00 51.19 105 GLY A N 1
ATOM 819 C CA . GLY A 1 105 ? 2.998 -8.864 -26.009 1.00 51.19 105 GLY A CA 1
ATOM 820 C C . GLY A 1 105 ? 3.244 -8.257 -24.619 1.00 51.19 105 GLY A C 1
ATOM 821 O O . GLY A 1 105 ? 2.551 -7.318 -24.237 1.00 51.19 105 GLY A O 1
ATOM 822 N N . SER A 1 106 ? 4.221 -8.778 -23.877 1.00 67.00 106 SER A N 1
ATOM 823 C CA . SER A 1 106 ? 4.612 -8.318 -22.540 1.00 67.00 106 SER A CA 1
ATOM 824 C C . SER A 1 106 ? 5.207 -6.897 -22.536 1.00 67.00 106 SER A C 1
ATOM 826 O O . SER A 1 106 ? 5.956 -6.532 -23.448 1.00 67.00 106 SER A O 1
ATOM 828 N N . GLU A 1 107 ? 4.954 -6.105 -21.483 1.00 73.12 107 GLU A N 1
ATOM 829 C CA . GLU A 1 107 ? 5.615 -4.802 -21.276 1.00 73.12 107 GLU A CA 1
ATOM 830 C C . GLU A 1 107 ? 7.137 -4.943 -21.172 1.00 73.12 107 GLU A C 1
ATOM 832 O O . GLU A 1 107 ? 7.868 -4.128 -21.741 1.00 73.12 107 GLU A O 1
ATOM 837 N N . ARG A 1 108 ? 7.619 -6.010 -20.518 1.00 78.12 108 ARG A N 1
ATOM 838 C CA . ARG A 1 108 ? 9.043 -6.355 -20.460 1.00 78.12 108 ARG A CA 1
ATOM 839 C C . ARG A 1 108 ? 9.581 -6.665 -21.845 1.00 78.12 108 ARG A C 1
ATOM 841 O O . ARG A 1 108 ? 10.629 -6.138 -22.198 1.00 78.12 108 ARG A O 1
ATOM 848 N N . SER A 1 109 ? 8.869 -7.462 -22.644 1.00 79.25 109 SER A N 1
ATOM 849 C CA . SER A 1 109 ? 9.261 -7.769 -24.028 1.00 79.25 109 SER A CA 1
ATOM 850 C C . SER A 1 109 ? 9.317 -6.504 -24.886 1.00 79.25 109 SER A C 1
ATOM 852 O O . SER A 1 109 ? 10.305 -6.286 -25.583 1.00 79.25 109 SER A O 1
ATOM 854 N N . ARG A 1 110 ? 8.316 -5.619 -24.779 1.00 83.44 110 ARG A N 1
ATOM 855 C CA . ARG A 1 110 ? 8.290 -4.332 -25.493 1.00 83.44 110 ARG A CA 1
ATOM 856 C C . ARG A 1 110 ? 9.462 -3.440 -25.090 1.00 83.44 110 ARG A C 1
ATOM 858 O O . ARG A 1 110 ? 10.139 -2.895 -25.959 1.00 83.44 110 ARG A O 1
ATOM 865 N N . LEU A 1 111 ? 9.715 -3.308 -23.788 1.00 87.44 111 LEU A N 1
ATOM 866 C CA . LEU A 1 111 ? 10.824 -2.513 -23.271 1.00 87.44 111 LEU A CA 1
ATOM 867 C C . LEU A 1 111 ? 12.178 -3.123 -23.643 1.00 87.44 111 LEU A C 1
ATOM 869 O O . LEU A 1 111 ? 13.089 -2.389 -24.005 1.00 87.44 111 LEU A O 1
ATOM 873 N N . LYS A 1 112 ? 12.298 -4.454 -23.627 1.00 86.81 112 LYS A N 1
ATOM 874 C CA . LYS A 1 112 ? 13.501 -5.173 -24.057 1.00 86.81 112 LYS A CA 1
ATOM 875 C C . LYS A 1 112 ? 13.785 -4.947 -25.534 1.00 86.81 112 LYS A C 1
ATOM 877 O O . LYS A 1 112 ? 14.900 -4.588 -25.880 1.00 86.81 112 LYS A O 1
ATOM 882 N N . THR A 1 113 ? 12.776 -5.065 -26.394 1.00 88.19 113 THR A N 1
ATOM 883 C CA . THR A 1 113 ? 12.925 -4.780 -27.826 1.00 88.19 113 THR A CA 1
ATOM 884 C C . THR A 1 113 ? 13.315 -3.323 -28.078 1.00 88.19 113 THR A C 1
ATOM 886 O O . THR A 1 113 ? 14.178 -3.064 -28.911 1.00 88.19 113 THR A O 1
ATOM 889 N N . ALA A 1 114 ? 12.716 -2.363 -27.367 1.00 89.50 114 ALA A N 1
ATOM 890 C CA . ALA A 1 114 ? 13.095 -0.953 -27.481 1.00 89.50 114 ALA A CA 1
ATOM 891 C C . ALA A 1 114 ? 14.533 -0.707 -26.989 1.00 89.50 114 ALA A C 1
ATOM 893 O O . ALA A 1 114 ? 15.297 -0.001 -27.641 1.00 89.50 114 ALA A O 1
ATOM 894 N N . PHE A 1 115 ? 14.923 -1.339 -25.881 1.00 89.94 115 PHE A N 1
ATOM 895 C CA . PHE A 1 115 ? 16.278 -1.280 -25.341 1.00 89.94 115 PHE A CA 1
ATOM 896 C C . PHE A 1 115 ? 17.307 -1.844 -26.322 1.00 89.94 115 PHE A C 1
ATOM 898 O O . PHE A 1 115 ? 18.285 -1.172 -26.624 1.00 89.94 115 PHE A O 1
ATOM 905 N N . GLU A 1 116 ? 17.078 -3.040 -26.866 1.00 89.62 116 GLU A N 1
ATOM 906 C CA . GLU A 1 116 ? 18.006 -3.721 -27.779 1.00 89.62 116 GLU A CA 1
ATOM 907 C C . GLU A 1 116 ? 18.254 -2.940 -29.079 1.00 89.62 116 GLU A C 1
ATOM 909 O O . GLU A 1 116 ? 19.321 -3.066 -29.673 1.00 89.62 116 GLU A O 1
ATOM 914 N N . LYS A 1 117 ? 17.307 -2.101 -29.517 1.00 89.88 117 LYS A N 1
ATOM 915 C CA . LYS A 1 117 ? 17.505 -1.206 -30.671 1.00 89.88 117 LYS A CA 1
ATOM 916 C C . LYS A 1 117 ? 18.427 -0.025 -30.383 1.00 89.88 117 LYS A C 1
ATOM 918 O O . LYS A 1 117 ? 18.974 0.561 -31.314 1.00 89.88 117 LYS A O 1
ATOM 923 N N . VAL A 1 118 ? 18.509 0.376 -29.119 1.00 90.06 118 VAL A N 1
ATOM 924 C CA . VAL A 1 118 ? 19.113 1.640 -28.693 1.00 90.06 118 VAL A CA 1
ATOM 925 C C . VAL A 1 118 ? 20.426 1.417 -27.946 1.00 90.06 118 VAL A C 1
ATOM 927 O O . VAL A 1 118 ? 21.285 2.297 -27.963 1.00 90.06 118 VAL A O 1
ATOM 930 N N . ALA A 1 119 ? 20.595 0.251 -27.325 1.00 88.06 119 ALA A N 1
ATOM 931 C CA . ALA A 1 119 ? 21.817 -0.155 -26.655 1.00 88.06 119 ALA A CA 1
ATOM 932 C C . ALA A 1 119 ? 23.022 -0.159 -27.612 1.00 88.06 119 ALA A C 1
ATOM 934 O O . ALA A 1 119 ? 22.894 -0.319 -28.828 1.00 88.06 119 ALA A O 1
ATOM 935 N N . ASP A 1 120 ? 24.210 0.044 -27.051 1.00 83.88 120 ASP A N 1
ATOM 936 C CA . ASP A 1 120 ? 25.462 -0.069 -27.788 1.00 83.88 120 ASP A CA 1
ATOM 937 C C . ASP A 1 120 ? 25.781 -1.523 -28.192 1.00 83.88 120 ASP A C 1
ATOM 939 O O . ASP A 1 120 ? 25.066 -2.474 -27.868 1.00 83.88 120 ASP A O 1
ATOM 943 N N . ALA A 1 121 ? 26.886 -1.707 -28.921 1.00 80.50 121 ALA A N 1
ATOM 944 C CA . ALA A 1 121 ? 27.331 -3.024 -29.380 1.00 80.50 121 ALA A CA 1
ATOM 945 C C . ALA A 1 121 ? 27.674 -3.997 -28.233 1.00 80.50 121 ALA A C 1
ATOM 947 O O . ALA A 1 121 ? 27.781 -5.200 -28.469 1.00 80.50 121 ALA A O 1
ATOM 948 N N . GLU A 1 122 ? 27.854 -3.484 -27.014 1.00 78.00 122 GLU A N 1
ATOM 949 C CA . GLU A 1 122 ? 28.147 -4.257 -25.808 1.00 78.00 122 GLU A CA 1
ATOM 950 C C . GLU A 1 122 ? 26.870 -4.578 -25.006 1.00 78.00 122 GLU A C 1
ATOM 952 O O . GLU A 1 122 ? 26.928 -5.337 -24.039 1.00 78.00 122 GLU A O 1
ATOM 957 N N . GLY A 1 123 ? 25.704 -4.085 -25.444 1.00 81.75 123 GLY A N 1
ATOM 958 C CA . GLY A 1 123 ? 24.406 -4.354 -24.829 1.00 81.75 123 GLY A CA 1
ATOM 959 C C . GLY A 1 123 ? 24.060 -3.418 -23.672 1.00 81.75 123 GLY A C 1
ATOM 960 O O . GLY A 1 123 ? 23.236 -3.776 -22.826 1.00 81.75 123 GLY A O 1
ATOM 961 N N . PHE A 1 124 ? 24.665 -2.229 -23.623 1.00 85.94 124 PHE A N 1
ATOM 962 C CA . PHE A 1 124 ? 24.426 -1.241 -22.578 1.00 85.94 124 PHE A CA 1
ATOM 963 C C . PHE A 1 124 ? 23.780 0.039 -23.100 1.00 85.94 124 PHE A C 1
ATOM 965 O O . PHE A 1 124 ? 23.974 0.461 -24.238 1.00 85.94 124 PHE A O 1
ATOM 972 N N . LEU A 1 125 ? 23.015 0.684 -22.222 1.00 88.56 125 LEU A N 1
ATOM 973 C CA . LEU A 1 125 ? 22.423 1.992 -22.458 1.00 88.56 125 LEU A CA 1
ATOM 974 C C . LEU A 1 125 ? 23.302 3.085 -21.847 1.00 88.56 125 LEU A C 1
ATOM 976 O O . LEU A 1 125 ? 23.700 3.006 -20.685 1.00 88.56 125 LEU A O 1
ATOM 980 N N . MET A 1 126 ? 23.544 4.139 -22.618 1.00 89.00 126 MET A N 1
ATOM 981 C CA . MET A 1 126 ? 24.201 5.375 -22.206 1.00 89.00 126 MET A CA 1
ATOM 982 C C . MET A 1 126 ? 23.176 6.491 -21.992 1.00 89.00 126 MET A C 1
ATOM 984 O O . MET A 1 126 ? 22.128 6.531 -22.634 1.00 89.00 126 MET A O 1
ATOM 988 N N . LYS A 1 127 ? 23.508 7.479 -21.154 1.00 87.94 127 LYS A N 1
ATOM 989 C CA . LYS A 1 127 ? 22.606 8.598 -20.825 1.00 87.94 127 LYS A CA 1
ATOM 990 C C . LYS A 1 127 ? 22.023 9.302 -22.051 1.00 87.94 127 LYS A C 1
ATOM 992 O O . LYS A 1 127 ? 20.827 9.568 -22.107 1.00 87.94 127 LYS A O 1
ATOM 997 N N . GLY A 1 128 ? 22.862 9.569 -23.054 1.00 85.44 128 GLY A N 1
ATOM 998 C CA . GLY A 1 128 ? 22.450 10.251 -24.287 1.00 85.44 128 GLY A CA 1
ATOM 999 C C . GLY A 1 128 ? 21.446 9.467 -25.139 1.00 85.44 128 GLY A C 1
ATOM 1000 O O . GLY A 1 128 ? 20.829 10.037 -26.031 1.00 85.44 128 GLY A O 1
ATOM 1001 N N . GLN A 1 129 ? 21.261 8.177 -24.862 1.00 89.75 129 GLN A N 1
ATOM 1002 C CA . GLN A 1 129 ? 20.351 7.301 -25.590 1.00 89.75 129 GLN A CA 1
ATOM 1003 C C . GLN A 1 129 ? 18.950 7.231 -24.959 1.00 89.75 129 GLN A C 1
ATOM 1005 O O . GLN A 1 129 ? 18.028 6.722 -25.593 1.00 89.75 129 GLN A O 1
ATOM 1010 N N . LEU A 1 130 ? 18.746 7.788 -23.756 1.00 88.62 130 LEU A N 1
ATOM 1011 C CA . LEU A 1 130 ? 17.443 7.779 -23.076 1.00 88.62 130 LEU A CA 1
ATOM 1012 C C . LEU A 1 130 ? 16.337 8.454 -23.888 1.00 88.62 130 LEU A C 1
ATOM 1014 O O . LEU A 1 130 ? 15.210 7.966 -23.928 1.00 88.62 130 LEU A O 1
ATOM 1018 N N . GLN A 1 131 ? 16.668 9.540 -24.586 1.00 87.88 131 GLN A N 1
ATOM 1019 C CA . GLN A 1 131 ? 15.708 10.232 -25.440 1.00 87.88 131 GLN A CA 1
ATOM 1020 C C . GLN A 1 131 ? 15.244 9.358 -26.615 1.00 87.88 131 GLN A C 1
ATOM 1022 O O . GLN A 1 131 ? 14.077 9.407 -26.997 1.00 87.88 131 GLN A O 1
ATOM 1027 N N . ILE A 1 132 ? 16.151 8.558 -27.181 1.00 89.31 132 ILE A N 1
ATOM 1028 C CA . ILE A 1 132 ? 15.853 7.646 -28.293 1.00 89.31 132 ILE A CA 1
ATOM 1029 C C . ILE A 1 132 ? 15.034 6.461 -27.773 1.00 89.31 132 ILE A C 1
ATOM 1031 O O . ILE A 1 132 ? 14.047 6.074 -28.389 1.00 89.31 132 ILE A O 1
ATOM 1035 N N . LEU A 1 133 ? 15.380 5.940 -26.594 1.00 89.38 133 LEU A N 1
ATOM 1036 C CA . LEU A 1 133 ? 14.612 4.888 -25.932 1.00 89.38 133 LEU A CA 1
ATOM 1037 C C . LEU A 1 133 ? 13.163 5.325 -25.655 1.00 89.38 133 LEU A C 1
ATOM 1039 O O . LEU A 1 133 ? 12.235 4.575 -25.942 1.00 89.38 133 LEU A O 1
ATOM 1043 N N . ALA A 1 134 ? 12.955 6.548 -25.158 1.00 87.25 134 ALA A N 1
ATOM 1044 C CA . ALA A 1 134 ? 11.621 7.109 -24.942 1.00 87.25 134 ALA A CA 1
ATOM 1045 C C . ALA A 1 134 ? 10.803 7.191 -26.246 1.00 87.25 134 ALA A C 1
ATOM 1047 O O . ALA A 1 134 ? 9.618 6.851 -26.263 1.00 87.25 134 ALA A O 1
ATOM 1048 N N . GLN A 1 135 ? 11.444 7.575 -27.355 1.00 86.25 135 GLN A N 1
ATOM 1049 C CA . GLN A 1 135 ? 10.811 7.612 -28.679 1.00 86.25 135 GLN A CA 1
ATOM 1050 C C . GLN A 1 135 ? 10.431 6.212 -29.177 1.00 86.25 135 GLN A C 1
ATOM 1052 O O . GLN A 1 135 ? 9.319 6.025 -29.668 1.00 86.25 135 GLN A O 1
ATOM 1057 N N . GLU A 1 136 ? 11.304 5.216 -29.005 1.00 87.25 136 GLU A N 1
ATOM 1058 C CA . GLU A 1 136 ? 11.008 3.814 -29.348 1.00 87.25 136 GLU A CA 1
ATOM 1059 C C . GLU A 1 136 ? 9.850 3.237 -28.520 1.00 87.25 136 GLU A C 1
ATOM 1061 O O . GLU A 1 136 ? 9.108 2.376 -28.995 1.00 87.25 136 GLU A O 1
ATOM 1066 N N . LEU A 1 137 ? 9.650 3.740 -27.300 1.00 85.12 137 LEU A N 1
ATOM 1067 C CA . LEU A 1 137 ? 8.516 3.393 -26.441 1.00 85.12 137 LEU A CA 1
ATOM 1068 C C . LEU A 1 137 ? 7.228 4.158 -26.786 1.00 85.12 137 LEU A C 1
ATOM 1070 O O . LEU A 1 137 ? 6.189 3.908 -26.172 1.00 85.12 137 LEU A O 1
ATOM 1074 N N . GLY A 1 138 ? 7.273 5.050 -27.779 1.00 80.94 138 GLY A N 1
ATOM 1075 C CA . GLY A 1 138 ? 6.123 5.815 -28.253 1.00 80.94 138 GLY A CA 1
ATOM 1076 C C . GLY A 1 138 ? 5.779 7.032 -27.395 1.00 80.94 138 GLY A C 1
ATOM 1077 O O . GLY A 1 138 ? 4.646 7.508 -27.467 1.00 80.94 138 GLY A O 1
ATOM 1078 N N . MET A 1 139 ? 6.716 7.543 -26.588 1.00 81.38 139 MET A N 1
ATOM 1079 C CA . MET A 1 139 ? 6.517 8.808 -25.875 1.00 81.38 139 MET A CA 1
ATOM 1080 C C . MET A 1 139 ? 6.495 9.961 -26.884 1.00 81.38 139 MET A C 1
ATOM 1082 O O . MET A 1 139 ? 7.433 10.147 -27.659 1.00 81.38 139 MET A O 1
ATOM 1086 N N . THR A 1 140 ? 5.394 10.711 -26.898 1.00 72.38 140 THR A N 1
ATOM 1087 C CA . THR A 1 140 ? 5.169 11.814 -27.845 1.00 72.38 140 THR A CA 1
ATOM 1088 C C . THR A 1 140 ? 5.876 13.098 -27.435 1.00 72.38 140 THR A C 1
ATOM 1090 O O . THR A 1 140 ? 6.226 13.901 -28.299 1.00 72.38 140 THR A O 1
ATOM 1093 N N . ASP A 1 141 ? 6.104 13.274 -26.135 1.00 79.12 141 ASP A N 1
ATOM 1094 C CA . ASP A 1 141 ? 6.779 14.437 -25.577 1.00 79.12 141 ASP A CA 1
ATOM 1095 C C . ASP A 1 141 ? 8.278 14.163 -25.423 1.00 79.12 141 ASP A C 1
ATOM 1097 O O . ASP A 1 141 ? 8.710 13.085 -25.008 1.00 79.12 141 ASP A O 1
ATOM 1101 N N . VAL A 1 142 ? 9.089 15.151 -25.803 1.00 83.31 142 VAL A N 1
ATOM 1102 C CA . VAL A 1 142 ? 10.546 15.092 -25.653 1.00 83.31 142 VAL A CA 1
ATOM 1103 C C . VAL A 1 142 ? 10.878 15.245 -24.172 1.00 83.31 142 VAL A C 1
ATOM 1105 O O . VAL A 1 142 ? 10.400 16.187 -23.541 1.00 83.31 142 VAL A O 1
ATOM 1108 N N . LEU A 1 143 ? 11.718 14.357 -23.637 1.00 83.75 143 LEU A N 1
ATOM 1109 C CA . LEU A 1 143 ? 12.185 14.467 -22.262 1.00 83.75 143 LEU A CA 1
ATOM 1110 C C . LEU A 1 143 ? 13.089 15.696 -22.154 1.00 83.75 143 LEU A C 1
ATOM 1112 O O . LEU A 1 143 ? 14.009 15.901 -22.952 1.00 83.75 143 LEU A O 1
ATOM 1116 N N . SER A 1 144 ? 12.846 16.525 -21.151 1.00 86.81 144 SER A N 1
ATOM 1117 C CA . SER A 1 144 ? 13.752 17.604 -20.798 1.00 86.81 144 SER A CA 1
ATOM 1118 C C . SER A 1 144 ? 15.080 17.043 -20.283 1.00 86.81 144 SER A C 1
ATOM 1120 O O . SER A 1 144 ? 15.160 15.939 -19.742 1.00 86.81 144 SER A O 1
ATOM 1122 N N . ASN A 1 145 ? 16.146 17.838 -20.389 1.00 86.12 145 ASN A N 1
ATOM 1123 C CA . ASN A 1 145 ? 17.451 17.447 -19.846 1.00 86.12 145 ASN A CA 1
ATOM 1124 C C . ASN A 1 145 ? 17.384 17.145 -18.339 1.00 86.12 145 ASN A C 1
ATOM 1126 O O . ASN A 1 145 ? 18.098 16.268 -17.871 1.00 86.12 145 ASN A O 1
ATOM 1130 N N . ASN A 1 146 ? 16.506 17.826 -17.596 1.00 86.38 146 ASN A N 1
ATOM 1131 C CA . ASN A 1 146 ? 16.323 17.577 -16.167 1.00 86.38 146 ASN A CA 1
ATOM 1132 C C . ASN A 1 146 ? 15.694 16.201 -15.909 1.00 86.38 146 ASN A C 1
ATOM 1134 O O . ASN A 1 146 ? 16.176 15.476 -15.046 1.00 86.38 146 ASN A O 1
ATOM 1138 N N . GLU A 1 147 ? 14.677 15.814 -16.684 1.00 83.38 147 GLU A N 1
ATOM 1139 C CA . GLU A 1 147 ? 14.060 14.483 -16.584 1.00 83.38 147 GLU A CA 1
ATOM 1140 C C . GLU A 1 147 ? 15.063 13.383 -16.949 1.00 83.38 147 GLU A C 1
ATOM 1142 O O . GLU A 1 147 ? 15.167 12.376 -16.254 1.00 83.38 147 GLU A O 1
ATOM 1147 N N . ILE A 1 148 ? 15.864 13.595 -17.999 1.00 87.38 148 ILE A N 1
ATOM 1148 C CA . ILE A 1 148 ? 16.936 12.665 -18.385 1.00 87.38 148 ILE A CA 1
ATOM 1149 C C . ILE A 1 148 ? 17.967 12.529 -17.257 1.00 87.38 148 ILE A C 1
ATOM 1151 O O . ILE A 1 148 ? 18.395 11.418 -16.942 1.00 87.38 148 ILE A O 1
ATOM 1155 N N . ASP A 1 149 ? 18.378 13.639 -16.644 1.00 86.06 149 ASP A N 1
ATOM 1156 C CA . ASP A 1 149 ? 19.342 13.657 -15.543 1.00 86.06 149 ASP A CA 1
ATOM 1157 C C . ASP A 1 149 ? 18.814 12.929 -14.301 1.00 86.06 149 ASP A C 1
ATOM 1159 O O . ASP A 1 149 ? 19.560 12.180 -13.659 1.00 86.06 149 ASP A O 1
ATOM 1163 N N . GLU A 1 150 ? 17.535 13.115 -13.986 1.00 85.06 150 GLU A N 1
ATOM 1164 C CA . GLU A 1 150 ? 16.868 12.493 -12.849 1.00 85.06 150 GLU A CA 1
ATOM 1165 C C . GLU A 1 150 ? 16.691 10.984 -13.046 1.00 85.06 150 GLU A C 1
ATOM 1167 O O . GLU A 1 150 ? 17.176 10.203 -12.223 1.00 85.06 150 GLU A O 1
ATOM 1172 N N . ILE A 1 151 ? 16.099 10.565 -14.172 1.00 87.19 151 ILE A N 1
ATOM 1173 C CA . ILE A 1 151 ? 15.935 9.150 -14.545 1.00 87.19 151 ILE A CA 1
ATOM 1174 C C . ILE A 1 151 ? 17.291 8.435 -14.506 1.00 87.19 151 ILE A C 1
ATOM 1176 O O . ILE A 1 151 ? 17.436 7.362 -13.915 1.00 87.19 151 ILE A O 1
ATOM 1180 N N . TRP A 1 152 ? 18.322 9.059 -15.081 1.00 89.69 152 TRP A N 1
ATOM 1181 C CA . TRP A 1 152 ? 19.672 8.507 -15.099 1.00 89.69 152 TRP A CA 1
ATOM 1182 C C . TRP A 1 152 ? 20.274 8.343 -13.701 1.00 89.69 152 TRP A C 1
ATOM 1184 O O . TRP A 1 152 ? 20.885 7.316 -13.401 1.00 89.69 152 TRP A O 1
ATOM 1194 N N . SER A 1 153 ? 20.085 9.331 -12.827 1.00 86.50 153 SER A N 1
ATOM 1195 C CA . SER A 1 153 ? 20.598 9.287 -11.455 1.00 86.50 153 SER A CA 1
ATOM 1196 C C . SER A 1 153 ? 19.933 8.179 -10.637 1.00 86.50 153 SER A C 1
ATOM 1198 O O . SER A 1 153 ? 20.622 7.449 -9.925 1.00 86.50 153 SER A O 1
ATOM 1200 N N . GLN A 1 154 ? 18.619 7.997 -10.792 1.00 84.56 154 GLN A N 1
ATOM 1201 C CA . GLN A 1 154 ? 17.875 6.930 -10.119 1.00 84.56 154 GLN A CA 1
ATOM 1202 C C . GLN A 1 154 ? 18.350 5.534 -10.553 1.00 84.56 154 GLN A C 1
ATOM 1204 O O . GLN A 1 154 ? 18.571 4.663 -9.709 1.00 84.56 154 GLN A O 1
ATOM 1209 N N . MET A 1 155 ? 18.577 5.324 -11.854 1.00 86.38 155 MET A N 1
ATOM 1210 C CA . MET A 1 155 ? 19.112 4.053 -12.354 1.00 86.38 155 MET A CA 1
ATOM 1211 C C . MET A 1 155 ? 20.522 3.769 -11.820 1.00 86.38 155 MET A C 1
ATOM 1213 O O . MET A 1 155 ? 20.821 2.629 -11.471 1.00 86.38 155 MET A O 1
ATOM 1217 N N . LEU A 1 156 ? 21.378 4.790 -11.694 1.00 84.25 156 LEU A N 1
ATOM 1218 C CA . LEU A 1 156 ? 22.727 4.619 -11.146 1.00 84.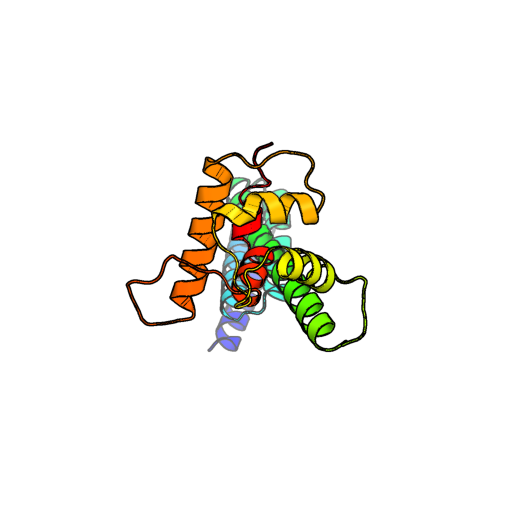25 156 LEU A CA 1
ATOM 1219 C C . LEU A 1 156 ? 22.743 4.289 -9.654 1.00 84.25 156 LEU A C 1
ATOM 1221 O O . LEU A 1 156 ? 23.547 3.464 -9.221 1.00 84.25 156 LEU A O 1
ATOM 1225 N N . GLU A 1 157 ? 21.872 4.907 -8.859 1.00 80.19 157 GLU A N 1
ATOM 1226 C CA . GLU A 1 157 ? 21.674 4.543 -7.449 1.00 80.19 157 GLU A CA 1
ATOM 1227 C C . GLU A 1 157 ? 21.266 3.064 -7.321 1.00 80.19 157 GLU A C 1
ATOM 1229 O O . GLU A 1 157 ? 21.810 2.310 -6.506 1.00 80.19 157 GLU A O 1
ATOM 1234 N N . MET A 1 158 ? 20.365 2.607 -8.192 1.00 71.75 158 MET A N 1
ATOM 1235 C CA . MET A 1 158 ? 19.943 1.209 -8.239 1.00 71.75 158 MET A CA 1
ATOM 1236 C C . MET A 1 158 ? 21.026 0.254 -8.738 1.00 71.75 158 MET A C 1
ATOM 1238 O O . MET A 1 158 ? 21.029 -0.909 -8.339 1.00 71.75 158 MET A O 1
ATOM 1242 N N . ASP A 1 159 ? 21.936 0.690 -9.600 1.00 72.00 159 ASP A N 1
ATOM 1243 C CA . ASP A 1 159 ? 23.050 -0.140 -10.065 1.00 72.00 159 ASP A CA 1
ATOM 1244 C C . ASP A 1 159 ? 24.103 -0.344 -8.962 1.00 72.00 159 ASP A C 1
ATOM 1246 O O . ASP A 1 159 ? 24.505 -1.472 -8.667 1.00 72.00 159 ASP A O 1
ATOM 1250 N N . LYS A 1 160 ? 24.452 0.735 -8.244 1.00 68.81 160 LYS A N 1
ATOM 1251 C CA . LYS A 1 160 ? 25.410 0.722 -7.120 1.00 68.81 160 LYS A CA 1
ATOM 1252 C C . LYS A 1 160 ? 24.987 -0.183 -5.967 1.00 68.81 160 LYS A C 1
ATOM 1254 O O . LYS A 1 160 ? 25.830 -0.791 -5.315 1.00 68.81 160 LYS A O 1
ATOM 1259 N N . THR A 1 161 ? 23.686 -0.280 -5.701 1.00 57.44 161 THR A N 1
ATOM 1260 C CA . THR A 1 161 ? 23.151 -1.187 -4.669 1.00 57.44 161 THR A CA 1
ATOM 1261 C C . THR A 1 161 ? 23.268 -2.666 -5.052 1.00 57.44 161 THR A C 1
ATOM 1263 O O . THR A 1 161 ? 23.125 -3.528 -4.187 1.00 57.44 161 THR A O 1
ATOM 1266 N N . THR A 1 162 ? 23.574 -2.964 -6.320 1.00 51.34 162 THR A N 1
ATOM 1267 C CA . THR A 1 162 ? 23.668 -4.327 -6.865 1.00 51.34 162 THR A CA 1
ATOM 1268 C C . THR A 1 162 ? 25.119 -4.743 -7.150 1.00 51.34 162 THR A C 1
ATOM 1270 O O . THR A 1 162 ? 25.450 -5.922 -7.033 1.00 51.34 162 THR A O 1
ATOM 1273 N N . HIS A 1 163 ? 26.010 -3.789 -7.449 1.00 49.00 163 HIS A N 1
ATOM 1274 C CA . HIS A 1 163 ? 27.422 -4.041 -7.741 1.00 49.00 163 HIS A CA 1
ATOM 1275 C C . HIS A 1 163 ? 28.358 -3.172 -6.883 1.00 49.00 163 HIS A C 1
ATOM 1277 O O . HIS A 1 163 ? 28.505 -1.970 -7.090 1.00 49.00 163 HIS A O 1
ATOM 1283 N N . THR A 1 164 ? 29.054 -3.793 -5.925 1.00 48.06 164 THR A N 1
ATOM 1284 C CA . THR A 1 164 ? 30.241 -3.202 -5.288 1.00 48.06 164 THR A CA 1
ATOM 1285 C C . THR A 1 164 ? 31.433 -3.271 -6.245 1.00 48.06 164 THR A C 1
ATOM 1287 O O . THR A 1 164 ? 31.798 -4.373 -6.650 1.00 48.06 164 THR A O 1
ATOM 1290 N N . SER A 1 165 ? 32.075 -2.118 -6.492 1.00 43.56 165 SER A N 1
ATOM 1291 C CA . SER A 1 165 ? 33.265 -1.831 -7.339 1.00 43.56 165 SER A CA 1
ATOM 1292 C C . SER A 1 165 ? 32.998 -1.772 -8.856 1.00 43.56 165 SER A C 1
ATOM 1294 O O . SER A 1 165 ? 32.275 -2.604 -9.377 1.00 43.56 165 SER A O 1
ATOM 1296 N N . ASN A 1 166 ? 33.502 -0.811 -9.645 1.00 40.91 166 ASN A N 1
ATOM 1297 C CA . ASN A 1 166 ? 34.721 0.002 -9.560 1.00 40.91 166 ASN A CA 1
ATOM 1298 C C . ASN A 1 166 ? 34.514 1.388 -10.223 1.00 40.91 166 ASN A C 1
ATOM 1300 O O . ASN A 1 166 ? 33.790 1.509 -11.209 1.00 40.91 166 ASN A O 1
ATOM 1304 N N . GLU A 1 167 ? 35.193 2.417 -9.711 1.00 52.25 167 GLU A N 1
ATOM 1305 C CA . GLU A 1 167 ? 35.273 3.769 -10.286 1.00 52.25 167 GLU A CA 1
ATOM 1306 C C . GLU A 1 167 ? 36.140 3.780 -11.563 1.00 52.25 167 GLU A C 1
ATOM 1308 O O . GLU A 1 167 ? 37.260 3.274 -11.520 1.00 52.25 167 GLU A O 1
ATOM 1313 N N . ALA A 1 168 ? 35.626 4.363 -12.664 1.00 44.19 168 ALA A N 1
ATOM 1314 C CA . ALA A 1 168 ? 36.343 4.991 -13.805 1.00 44.19 168 ALA A CA 1
ATOM 1315 C C . ALA A 1 168 ? 35.757 4.710 -15.208 1.00 44.19 168 ALA A C 1
ATOM 1317 O O . ALA A 1 168 ? 36.273 5.250 -16.186 1.00 44.19 168 ALA A O 1
ATOM 1318 N N . ALA A 1 169 ? 34.688 3.923 -15.349 1.00 52.72 169 ALA A N 1
ATOM 1319 C CA . ALA A 1 169 ? 33.957 3.837 -16.617 1.00 52.72 169 ALA A CA 1
ATOM 1320 C C . ALA A 1 169 ? 32.872 4.921 -16.680 1.00 52.72 169 ALA A C 1
ATOM 1322 O O . ALA A 1 169 ? 32.279 5.272 -15.656 1.00 52.72 169 ALA A O 1
ATOM 1323 N N . SER A 1 170 ? 32.595 5.454 -17.876 1.00 57.31 170 SER A N 1
ATOM 1324 C CA . SER A 1 170 ? 31.354 6.198 -18.096 1.00 57.31 170 SER A CA 1
ATOM 1325 C C . SER A 1 170 ? 30.191 5.344 -17.589 1.00 57.31 170 SER A C 1
ATOM 1327 O O . SER A 1 170 ? 30.178 4.146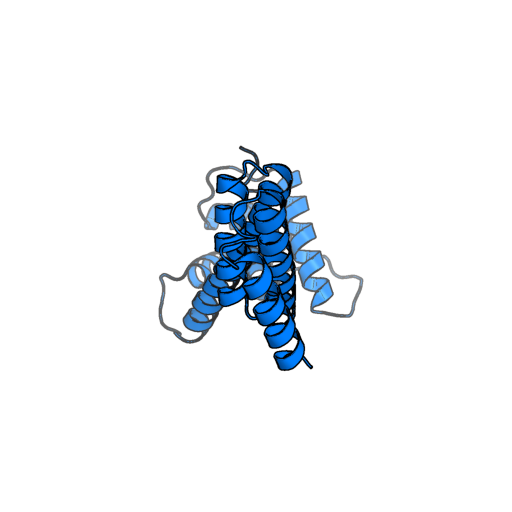 -17.872 1.00 57.31 170 SER A O 1
ATOM 1329 N N . PRO A 1 171 ? 29.254 5.910 -16.813 1.00 68.25 171 PRO A N 1
ATOM 1330 C CA . PRO A 1 171 ? 28.138 5.134 -16.304 1.00 68.25 171 PRO A CA 1
ATOM 1331 C C . PRO A 1 171 ? 27.400 4.497 -17.489 1.00 68.25 171 PRO A C 1
ATOM 1333 O O . PRO A 1 171 ? 27.067 5.188 -18.452 1.00 68.25 171 PRO A O 1
ATOM 1336 N N . ILE A 1 172 ? 27.202 3.186 -17.432 1.00 79.44 172 ILE A N 1
ATOM 1337 C CA . ILE A 1 172 ? 26.482 2.389 -18.427 1.00 79.44 172 ILE A CA 1
ATOM 1338 C C . ILE A 1 172 ? 25.412 1.584 -17.695 1.00 79.44 172 ILE A C 1
ATOM 1340 O O . ILE A 1 172 ? 25.634 1.152 -16.566 1.00 79.44 172 ILE A O 1
ATOM 1344 N N . ILE A 1 173 ? 24.238 1.423 -18.303 1.00 84.38 173 ILE A N 1
ATOM 1345 C CA . ILE A 1 173 ? 23.082 0.776 -17.675 1.00 84.38 173 ILE A CA 1
ATOM 1346 C C . ILE A 1 173 ? 22.719 -0.487 -18.450 1.00 84.38 173 ILE A C 1
ATOM 1348 O O . ILE A 1 173 ? 22.469 -0.444 -19.654 1.00 84.38 173 ILE A O 1
ATOM 1352 N N . SER A 1 174 ? 22.685 -1.623 -17.753 1.00 85.88 174 SER A N 1
ATOM 1353 C CA . SER A 1 174 ? 22.201 -2.887 -18.315 1.00 85.88 174 SER A CA 1
ATOM 1354 C C . SER A 1 174 ? 20.673 -2.896 -18.431 1.00 85.88 174 SER A C 1
ATOM 1356 O O . SER A 1 174 ? 19.979 -2.172 -17.708 1.00 85.88 174 SER A O 1
ATOM 1358 N N . PHE A 1 175 ? 20.131 -3.774 -19.283 1.00 83.25 175 PHE A N 1
ATOM 1359 C CA . PHE A 1 175 ? 18.681 -3.968 -19.375 1.00 83.25 175 PHE A CA 1
ATOM 1360 C C . PHE A 1 175 ? 18.057 -4.338 -18.023 1.00 83.25 175 PHE A C 1
ATOM 1362 O O . PHE A 1 175 ? 16.980 -3.853 -17.698 1.00 83.25 175 PHE A O 1
ATOM 1369 N N . GLU A 1 176 ? 18.730 -5.154 -17.207 1.00 81.19 176 GLU A N 1
ATOM 1370 C CA . GLU A 1 176 ? 18.195 -5.552 -15.900 1.00 81.19 176 GLU A CA 1
ATOM 1371 C C . GLU A 1 176 ? 18.123 -4.381 -14.918 1.00 81.19 176 GLU A C 1
ATOM 1373 O O . GLU A 1 176 ? 17.170 -4.285 -14.145 1.00 81.19 176 GLU A O 1
ATOM 1378 N N . THR A 1 177 ? 19.083 -3.455 -14.963 1.00 83.50 177 THR A N 1
ATOM 1379 C CA . THR A 1 177 ? 19.039 -2.238 -14.142 1.00 83.50 177 THR A CA 1
ATOM 1380 C C . THR A 1 177 ? 17.943 -1.284 -14.623 1.00 83.50 177 THR A C 1
ATOM 1382 O O . THR A 1 177 ? 17.172 -0.797 -13.795 1.00 83.50 177 THR A O 1
ATOM 1385 N N . LEU A 1 178 ? 17.803 -1.084 -15.941 1.00 86.88 178 LEU A N 1
ATOM 1386 C CA . LEU A 1 178 ? 16.691 -0.318 -16.515 1.00 86.88 178 LEU A CA 1
ATOM 1387 C C . LEU A 1 178 ? 15.341 -0.934 -16.138 1.00 86.88 178 LEU A C 1
ATOM 1389 O O . LEU A 1 178 ? 14.439 -0.221 -15.716 1.00 86.88 178 LEU A O 1
ATOM 1393 N N . TRP A 1 179 ? 15.198 -2.251 -16.277 1.00 84.19 179 TRP A N 1
ATOM 1394 C CA . TRP A 1 179 ? 13.966 -2.956 -15.953 1.00 84.19 179 TRP A CA 1
ATOM 1395 C C . TRP A 1 179 ? 13.621 -2.823 -14.476 1.00 84.19 179 TRP A C 1
ATOM 1397 O O . TRP A 1 179 ? 12.491 -2.485 -14.142 1.00 84.19 179 TRP A O 1
ATOM 1407 N N . ARG A 1 180 ? 14.599 -3.044 -13.589 1.00 79.62 180 ARG A N 1
ATOM 1408 C CA . ARG A 1 180 ? 14.409 -2.895 -12.145 1.00 79.62 180 ARG A CA 1
ATOM 1409 C C . ARG A 1 180 ? 13.919 -1.486 -11.813 1.00 79.62 180 ARG A C 1
ATOM 1411 O O . ARG A 1 180 ? 13.027 -1.359 -10.983 1.00 79.62 180 ARG A O 1
ATOM 1418 N N . TRP A 1 181 ? 14.477 -0.461 -12.465 1.00 85.94 181 TRP A N 1
ATOM 1419 C CA . TRP A 1 181 ? 14.043 0.930 -12.307 1.00 85.94 181 TRP A CA 1
ATOM 1420 C C . TRP A 1 181 ? 12.635 1.160 -12.864 1.00 85.94 181 TRP A C 1
ATOM 1422 O O . TRP A 1 181 ? 11.793 1.746 -12.197 1.00 85.94 181 TRP A O 1
ATOM 1432 N N . TRP A 1 182 ? 12.342 0.629 -14.049 1.00 83.88 182 TRP A N 1
ATOM 1433 C CA . TRP A 1 182 ? 11.035 0.741 -14.702 1.00 83.88 182 TRP A CA 1
ATOM 1434 C C . TRP A 1 182 ? 9.886 0.193 -13.843 1.00 83.88 182 TRP A C 1
ATOM 1436 O O . TRP A 1 182 ? 8.750 0.669 -13.910 1.00 83.88 182 TRP A O 1
ATOM 1446 N N . VAL A 1 183 ? 10.183 -0.816 -13.022 1.00 75.56 183 VAL A N 1
ATOM 1447 C CA . VAL A 1 183 ? 9.209 -1.464 -12.136 1.00 75.56 183 VAL A CA 1
ATOM 1448 C C . VAL A 1 183 ? 9.283 -0.977 -10.686 1.00 75.56 183 VAL A C 1
ATOM 1450 O O . VAL A 1 183 ? 8.471 -1.417 -9.873 1.00 75.56 183 VAL A O 1
ATOM 1453 N N . SER A 1 184 ? 10.222 -0.090 -10.335 1.00 72.88 184 SER A N 1
ATOM 1454 C CA . SER A 1 184 ? 10.335 0.466 -8.984 1.00 72.88 184 SER A CA 1
ATOM 1455 C C . SER A 1 184 ? 9.469 1.712 -8.794 1.00 72.88 184 SER A C 1
ATOM 1457 O O . SER A 1 184 ? 9.199 2.465 -9.728 1.00 72.88 184 SER A O 1
ATOM 1459 N N . ASP A 1 185 ? 9.077 1.977 -7.543 1.00 59.50 185 ASP A N 1
ATOM 1460 C CA . ASP A 1 185 ? 8.256 3.143 -7.173 1.00 59.50 185 ASP A CA 1
ATOM 1461 C C . ASP A 1 185 ? 8.890 4.486 -7.585 1.00 59.50 185 ASP A C 1
ATOM 1463 O O . ASP A 1 185 ? 8.182 5.463 -7.822 1.00 59.50 185 ASP A O 1
ATOM 1467 N N . THR A 1 186 ? 10.220 4.539 -7.706 1.00 61.94 186 THR A N 1
ATOM 1468 C CA . THR A 1 186 ? 10.979 5.731 -8.115 1.00 61.94 186 THR A CA 1
ATOM 1469 C C . THR A 1 186 ? 10.653 6.191 -9.535 1.00 61.94 186 THR A C 1
ATOM 1471 O O . THR A 1 186 ? 10.573 7.395 -9.762 1.00 61.94 186 THR A O 1
ATOM 1474 N N . ALA A 1 187 ? 10.369 5.272 -10.467 1.00 55.56 187 ALA A N 1
ATOM 1475 C CA . ALA A 1 187 ? 9.958 5.637 -11.824 1.00 55.56 187 ALA A CA 1
ATOM 1476 C C . ALA A 1 187 ? 8.594 6.350 -11.857 1.00 55.56 187 ALA A C 1
ATOM 1478 O O . ALA A 1 187 ? 8.330 7.155 -12.748 1.00 55.56 187 ALA A O 1
ATOM 1479 N N . TYR A 1 188 ? 7.731 6.103 -10.864 1.00 55.03 188 TYR A N 1
ATOM 1480 C CA . TYR A 1 188 ? 6.361 6.626 -10.829 1.00 55.03 188 TYR A CA 1
ATOM 1481 C C . TYR A 1 188 ? 6.189 7.876 -9.963 1.00 55.03 188 TYR A C 1
ATOM 1483 O O . TYR A 1 188 ? 5.146 8.522 -10.045 1.00 55.03 188 TYR A O 1
ATOM 1491 N N . GLN A 1 189 ? 7.206 8.274 -9.191 1.00 52.38 189 GLN 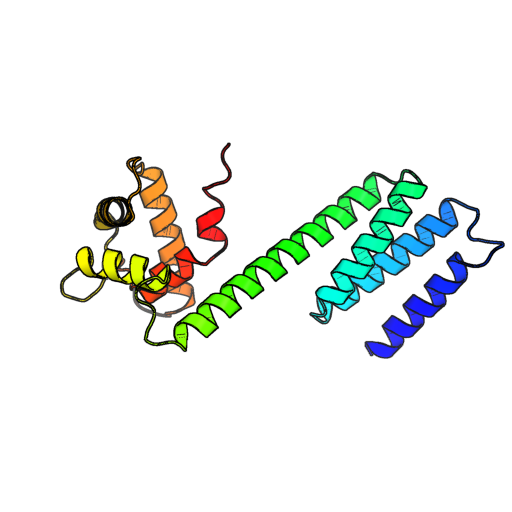A N 1
ATOM 1492 C CA . GLN A 1 189 ? 7.197 9.549 -8.459 1.00 52.38 189 GLN A CA 1
ATOM 1493 C C . GLN A 1 189 ? 7.172 10.776 -9.395 1.00 52.38 189 GLN A C 1
ATOM 1495 O O . GLN A 1 189 ? 6.786 11.862 -8.965 1.00 52.38 189 GLN A O 1
ATOM 1500 N N . HIS A 1 190 ? 7.506 10.603 -10.679 1.00 49.12 190 HIS A N 1
ATOM 1501 C CA . HIS A 1 190 ? 7.465 11.661 -11.695 1.00 49.12 190 HIS A CA 1
ATOM 1502 C C . HIS A 1 190 ? 6.117 11.815 -12.421 1.00 49.12 190 HIS A C 1
ATOM 1504 O O . HIS A 1 190 ? 5.842 12.882 -12.959 1.00 49.12 190 HIS A O 1
ATOM 1510 N N . ASN A 1 191 ? 5.224 10.820 -12.374 1.00 40.19 191 ASN A N 1
ATOM 1511 C CA . ASN A 1 191 ? 3.922 10.891 -13.060 1.00 40.19 191 ASN A CA 1
ATOM 1512 C C . ASN A 1 191 ? 2.806 11.559 -12.229 1.00 40.19 191 ASN A C 1
ATOM 1514 O O . ASN A 1 191 ? 1.640 11.508 -12.609 1.00 40.19 191 ASN A O 1
ATOM 1518 N N . THR A 1 192 ? 3.140 12.183 -11.095 1.00 36.25 192 THR A N 1
ATOM 1519 C CA . THR A 1 192 ? 2.174 12.797 -10.159 1.00 36.25 192 THR A CA 1
ATOM 1520 C C . THR A 1 192 ? 2.270 14.318 -10.039 1.00 36.25 192 THR A C 1
ATOM 1522 O O . THR A 1 192 ? 1.782 14.886 -9.065 1.00 36.25 192 THR A O 1
ATOM 1525 N N . LEU A 1 193 ? 2.857 15.009 -11.017 1.00 34.69 193 LEU A N 1
ATOM 1526 C CA . LEU A 1 193 ? 2.743 16.467 -11.110 1.00 34.69 193 LEU A CA 1
ATOM 1527 C C . LEU A 1 193 ? 1.656 16.883 -12.105 1.00 34.69 193 LEU A C 1
ATOM 1529 O O . LEU A 1 193 ? 1.966 17.583 -13.055 1.00 34.69 193 LEU A O 1
ATOM 1533 N N . PHE A 1 194 ? 0.408 16.468 -11.859 1.00 33.66 194 PHE A N 1
ATOM 1534 C CA . PHE A 1 194 ? -0.817 17.227 -12.160 1.00 33.66 194 PHE A CA 1
ATOM 1535 C C . PHE A 1 194 ? -1.969 16.750 -11.269 1.00 33.66 194 PHE A C 1
ATOM 1537 O O . PHE A 1 194 ? -2.178 15.520 -11.176 1.00 33.66 194 PHE A O 1
#

Foldseek 3Di:
DLVVLLVVLVVQLVVLVPPVNVVDLVSLVSNLVSLQVVLVSCVVVVVLVVSLVSLVVSLVSCVVSVVVVSNVVSVVVNVVSVVVVVLVVVVVVVVVVVVDPDDCPDPLNQLQVLQQVQADPVQWDALVSVQSSCVSVVNPDGDDPVNSVQLLVQLVVQVCVVDDDDPDDRDIHHSVSNVVSVSDPSVVVVVPPD

pLDDT: mean 79.8, std 15.93, range [33.66, 97.19]

Radius of gyration: 23.98 Å; chains: 1; bounding box: 59×36×60 Å

Sequence (194 aa):
MQAKLQEMLETTRKLFQLPDVARSTLAVQGEVQVLLEKGELLTFCKDHANAMAVYAEAIRLCYNIQDEATEAILTSKLLQLQRHADALKRVESLVNEFSSDSDTGSERSRLKTAFEKVADAEGFLMKGQLQILAQELGMTDVLSNNEIDEIWSQMLEMDKTTHTSNEAASPIISFETLWRWWVSDTAYQHNTLF

Organism: NCBI:txid1317063

Secondary structure (DSSP, 8-state):
-HHHHHHHHHHHHHHHTSTTTTTSHHHHHHHHHHHHHHHHHHHHTT-HHHHHHHHHHHHHHHHHHT-HHHHHHHHHHHHHHHHHHHHHHHHHHHHHHHH-TT-TT-HHHHHHHHHHHHS-TTS-B-GGGHHHHHHHTT--SPPPHHHHHHHHHHHHHHHHTT------SPP-B-HHHHHHHHTSHHHHTTTT--